Protein AF-A0A0V0ZIM4-F1 (afdb_monomer_lite)

Organism: NCBI:txid990121

Structure (mmCIF, N/CA/C/O backbone):
data_AF-A0A0V0ZIM4-F1
#
_entry.id   AF-A0A0V0ZIM4-F1
#
loop_
_atom_site.group_PDB
_atom_site.id
_atom_site.type_symbol
_atom_site.label_atom_id
_atom_site.label_alt_id
_atom_site.label_comp_id
_atom_site.label_asym_id
_atom_site.label_entity_id
_atom_site.label_seq_id
_atom_site.pdbx_PDB_ins_code
_atom_site.Cartn_x
_atom_site.Cartn_y
_atom_site.Cartn_z
_atom_site.occupancy
_atom_site.B_iso_or_equiv
_atom_site.auth_seq_id
_atom_site.auth_comp_id
_atom_site.auth_asym_id
_atom_site.auth_atom_id
_atom_site.pdbx_PDB_model_num
ATOM 1 N N . LEU A 1 1 ? 36.396 16.624 -25.104 1.00 53.62 1 LEU A N 1
ATOM 2 C CA . LEU A 1 1 ? 35.887 16.463 -26.484 1.00 53.62 1 LEU A CA 1
ATOM 3 C C . LEU A 1 1 ? 36.007 14.992 -26.863 1.00 53.62 1 LEU A C 1
ATOM 5 O O . LEU A 1 1 ? 37.085 14.551 -27.232 1.00 53.62 1 LEU A O 1
ATOM 9 N N . ILE A 1 2 ? 34.947 14.203 -26.664 1.00 55.75 2 ILE A N 1
ATOM 10 C CA . ILE A 1 2 ? 34.906 12.826 -27.182 1.00 55.75 2 ILE A CA 1
ATOM 11 C C . ILE A 1 2 ? 34.941 12.972 -28.709 1.00 55.75 2 ILE A C 1
ATOM 13 O O . ILE A 1 2 ? 34.102 13.712 -29.228 1.00 55.75 2 ILE A O 1
ATOM 17 N N . PRO A 1 3 ? 35.914 12.375 -29.423 1.00 76.19 3 PRO A N 1
ATOM 18 C CA . PRO A 1 3 ? 36.049 12.604 -30.855 1.00 76.19 3 PRO A CA 1
ATOM 19 C C . PRO A 1 3 ? 34.733 12.217 -31.525 1.00 76.19 3 PRO A C 1
ATOM 21 O O . PRO A 1 3 ? 34.173 11.166 -31.213 1.00 76.19 3 PRO A O 1
ATOM 24 N N . PHE A 1 4 ? 34.227 13.073 -32.415 1.00 70.62 4 PHE A N 1
ATOM 25 C CA . PHE A 1 4 ? 32.947 12.896 -33.114 1.00 70.62 4 PHE A CA 1
ATOM 26 C C . PHE A 1 4 ? 32.772 11.479 -33.696 1.00 70.62 4 PHE A C 1
ATOM 28 O O . PHE A 1 4 ? 31.667 10.942 -33.695 1.00 70.62 4 PHE A O 1
ATOM 35 N N . ALA A 1 5 ? 33.874 10.826 -34.079 1.00 69.00 5 ALA A N 1
ATOM 36 C CA . ALA A 1 5 ? 33.915 9.435 -34.522 1.00 69.00 5 ALA A CA 1
ATOM 37 C C . ALA A 1 5 ? 33.389 8.418 -33.484 1.00 69.00 5 ALA A C 1
ATOM 39 O O . ALA A 1 5 ? 32.724 7.453 -33.847 1.00 69.00 5 ALA A O 1
ATOM 40 N N . CYS A 1 6 ? 33.631 8.631 -32.190 1.00 65.44 6 CYS A N 1
ATOM 41 C CA . CYS A 1 6 ? 33.205 7.721 -31.124 1.00 65.44 6 CYS A CA 1
ATOM 42 C C . CYS A 1 6 ? 31.697 7.851 -30.840 1.00 65.44 6 CYS A C 1
ATOM 44 O O . CYS A 1 6 ? 31.010 6.852 -30.636 1.00 65.44 6 CYS A O 1
ATOM 46 N N . LEU A 1 7 ? 31.152 9.071 -30.926 1.00 75.75 7 LEU A N 1
ATOM 47 C CA . LEU A 1 7 ? 29.704 9.306 -30.878 1.00 75.75 7 LEU A CA 1
ATOM 48 C C . LEU A 1 7 ? 29.000 8.708 -32.101 1.00 75.75 7 LEU A C 1
ATOM 50 O O . LEU A 1 7 ? 27.968 8.058 -31.942 1.00 75.75 7 LEU A O 1
ATOM 54 N N . LEU A 1 8 ? 29.586 8.851 -33.294 1.00 78.19 8 LEU A N 1
ATOM 55 C CA . LEU A 1 8 ? 29.065 8.257 -34.525 1.00 78.19 8 LEU A CA 1
ATOM 56 C C . LEU A 1 8 ? 29.055 6.721 -34.454 1.00 78.19 8 LEU A C 1
ATOM 58 O O . LEU A 1 8 ? 28.072 6.091 -34.834 1.00 78.19 8 LEU A O 1
ATOM 62 N N . PHE A 1 9 ? 30.110 6.113 -33.905 1.00 77.75 9 PHE A N 1
ATOM 63 C CA . PHE A 1 9 ? 30.216 4.662 -33.751 1.00 77.75 9 PHE A CA 1
ATOM 64 C C . PHE A 1 9 ? 29.217 4.106 -32.724 1.00 77.75 9 PHE A C 1
ATOM 66 O O . PHE A 1 9 ? 28.558 3.095 -32.971 1.00 77.75 9 PHE A O 1
ATOM 73 N N . ILE A 1 10 ? 29.034 4.792 -31.591 1.00 78.69 10 ILE A N 1
ATOM 74 C CA . ILE A 1 10 ? 28.024 4.419 -30.590 1.00 78.69 10 ILE A CA 1
ATOM 75 C C . ILE A 1 10 ? 26.610 4.574 -31.168 1.00 78.69 10 ILE A C 1
ATOM 77 O O . ILE A 1 10 ? 25.760 3.713 -30.926 1.00 78.69 10 ILE A O 1
ATOM 81 N N . LEU A 1 11 ? 26.360 5.623 -31.959 1.00 78.00 11 LEU A N 1
ATOM 82 C CA . LEU A 1 11 ? 25.095 5.826 -32.664 1.00 78.00 11 LEU A CA 1
ATOM 83 C C . LEU A 1 11 ? 24.839 4.696 -33.675 1.00 78.00 11 LEU A C 1
ATOM 85 O O . LEU A 1 11 ? 23.762 4.106 -33.659 1.00 78.00 11 LEU A O 1
ATOM 89 N N . LEU A 1 12 ? 25.843 4.316 -34.471 1.00 75.25 12 LEU A N 1
ATOM 90 C CA . LEU A 1 12 ? 25.784 3.192 -35.414 1.00 75.25 12 LEU A CA 1
ATOM 91 C C . LEU A 1 12 ? 25.491 1.857 -34.718 1.00 75.25 12 LEU A C 1
ATOM 93 O O . LEU A 1 12 ? 24.595 1.128 -35.141 1.00 75.25 12 LEU A O 1
ATOM 97 N N . LEU A 1 13 ? 26.153 1.556 -33.596 1.00 74.75 13 LEU A N 1
ATOM 98 C CA . LEU A 1 13 ? 25.874 0.346 -32.812 1.00 74.75 13 LEU A CA 1
ATOM 99 C C . LEU A 1 13 ? 24.471 0.358 -32.185 1.00 74.75 13 LEU A C 1
ATOM 101 O O . LEU A 1 13 ? 23.833 -0.693 -32.063 1.00 74.75 13 LEU A O 1
ATOM 105 N N . LYS A 1 14 ? 23.970 1.536 -31.788 1.00 70.75 14 LYS A N 1
ATOM 106 C CA . LYS A 1 14 ? 22.601 1.710 -31.280 1.00 70.75 14 LYS A CA 1
ATOM 107 C C . LYS A 1 14 ? 21.579 1.460 -32.394 1.00 70.75 14 LYS A C 1
ATOM 109 O O . LYS A 1 14 ? 20.628 0.721 -32.152 1.00 70.75 14 LYS A O 1
ATOM 114 N N . ILE A 1 15 ? 21.820 1.994 -33.595 1.00 69.88 15 ILE A N 1
ATOM 115 C CA . ILE A 1 15 ? 20.986 1.818 -34.796 1.00 69.88 15 ILE A CA 1
ATOM 116 C C . ILE A 1 15 ? 20.986 0.350 -35.257 1.00 69.88 15 ILE A C 1
ATOM 118 O O . ILE A 1 15 ? 19.935 -0.214 -35.549 1.00 69.88 15 ILE A O 1
ATOM 122 N N . MET A 1 16 ? 22.134 -0.331 -35.241 1.00 65.38 16 MET A N 1
ATOM 123 C CA . MET A 1 16 ? 22.198 -1.757 -35.582 1.00 65.38 16 MET A CA 1
ATOM 124 C C . MET A 1 16 ? 21.459 -2.646 -34.566 1.00 65.38 16 MET A C 1
ATOM 126 O O . MET A 1 16 ? 20.771 -3.596 -34.949 1.00 65.38 16 MET A O 1
ATOM 130 N N . LYS A 1 17 ? 21.524 -2.323 -33.265 1.00 56.59 17 LYS A N 1
ATOM 131 C CA . LYS A 1 17 ? 20.766 -3.039 -32.219 1.00 56.59 17 LYS A CA 1
ATOM 132 C C . LYS A 1 17 ? 19.258 -2.780 -32.282 1.00 56.59 17 LYS A C 1
ATOM 134 O O . LYS A 1 17 ? 18.488 -3.673 -31.921 1.00 56.59 17 LYS A O 1
ATOM 139 N N . THR A 1 18 ? 18.816 -1.599 -32.717 1.00 52.62 18 THR A N 1
ATOM 140 C CA . THR A 1 18 ? 17.387 -1.323 -32.935 1.00 52.62 18 THR A CA 1
ATOM 141 C C . THR A 1 18 ? 16.865 -2.009 -34.198 1.00 52.62 18 THR A C 1
ATOM 143 O O . THR A 1 18 ? 15.755 -2.536 -34.161 1.00 52.62 18 THR A O 1
ATOM 146 N N . LEU A 1 19 ? 17.676 -2.115 -35.258 1.00 53.91 19 LEU A N 1
ATOM 147 C CA . LEU A 1 19 ? 17.335 -2.854 -36.482 1.00 53.91 19 LEU A CA 1
ATOM 148 C C . LEU A 1 19 ? 17.193 -4.366 -36.238 1.00 53.91 19 LEU A C 1
ATOM 150 O O . LEU A 1 19 ? 16.217 -4.965 -36.681 1.00 53.91 19 LEU A O 1
ATOM 154 N N . SER A 1 20 ? 18.069 -4.980 -35.436 1.00 52.25 20 SER A N 1
ATOM 155 C CA . SER A 1 20 ? 17.941 -6.404 -35.067 1.00 52.25 20 SER A CA 1
ATOM 156 C C . SER A 1 20 ? 16.686 -6.703 -34.218 1.00 52.25 20 SER A C 1
ATOM 158 O O . SER A 1 20 ? 16.129 -7.800 -34.265 1.00 52.25 20 SER A O 1
ATOM 160 N N . LYS A 1 21 ? 16.161 -5.707 -33.488 1.00 48.97 21 LYS A N 1
ATOM 161 C CA . LYS A 1 21 ? 14.924 -5.821 -32.689 1.00 48.97 21 LYS A CA 1
ATOM 162 C C . LYS A 1 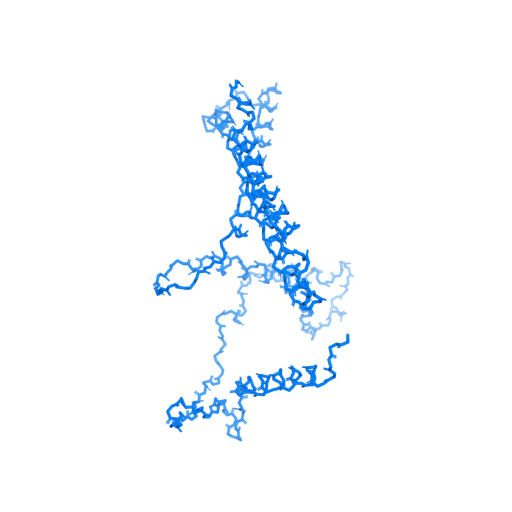21 ? 13.626 -5.570 -33.471 1.00 48.97 21 LYS A C 1
ATOM 164 O O . LYS A 1 21 ? 12.554 -5.680 -32.877 1.00 48.97 21 LYS A O 1
ATOM 169 N N . MET A 1 22 ? 13.685 -5.279 -34.773 1.00 48.25 22 MET A N 1
ATOM 170 C CA . MET A 1 22 ? 12.499 -4.956 -35.583 1.00 48.25 22 MET A CA 1
ATOM 171 C C . MET A 1 22 ? 11.718 -6.173 -36.119 1.00 48.25 22 MET A C 1
ATOM 173 O O . MET A 1 22 ? 10.601 -5.991 -36.594 1.00 48.25 22 MET A O 1
ATOM 177 N N . SER A 1 23 ? 12.216 -7.408 -35.983 1.00 54.34 23 SER A N 1
ATOM 178 C CA . SER A 1 23 ? 11.587 -8.608 -36.584 1.00 54.34 23 SER A CA 1
ATOM 179 C C . SER A 1 23 ? 10.595 -9.359 -35.672 1.00 54.34 23 SER A C 1
ATOM 181 O O . SER A 1 23 ? 10.475 -10.579 -35.701 1.00 54.34 23 SER A O 1
ATOM 183 N N . ARG A 1 24 ? 9.873 -8.645 -34.801 1.00 53.28 24 ARG A N 1
ATOM 184 C CA . ARG A 1 24 ? 8.804 -9.233 -33.961 1.00 53.28 24 ARG A CA 1
ATOM 185 C C . ARG A 1 24 ? 7.464 -8.525 -34.129 1.00 53.28 24 ARG A C 1
ATOM 187 O O . ARG A 1 24 ? 6.698 -8.404 -33.178 1.00 53.28 24 ARG A O 1
ATOM 194 N N . ARG A 1 25 ? 7.168 -8.017 -35.324 1.00 60.75 25 ARG A N 1
ATOM 195 C CA . ARG A 1 25 ? 5.818 -7.532 -35.640 1.00 60.75 25 ARG A CA 1
ATOM 196 C C . ARG A 1 25 ? 5.050 -8.649 -36.336 1.00 60.75 25 ARG A C 1
ATOM 198 O O . ARG A 1 25 ? 5.577 -9.276 -37.249 1.00 60.75 25 ARG A O 1
ATOM 205 N N . ARG A 1 26 ? 3.828 -8.916 -35.866 1.00 68.31 26 ARG A N 1
ATOM 206 C CA . ARG A 1 26 ? 2.890 -9.802 -36.564 1.00 68.31 26 ARG A CA 1
ATOM 207 C C . ARG A 1 26 ? 2.497 -9.134 -37.877 1.00 68.31 26 ARG A C 1
ATOM 209 O O . ARG A 1 26 ? 2.193 -7.943 -37.873 1.00 68.31 26 ARG A O 1
ATOM 216 N N . VAL A 1 27 ? 2.521 -9.895 -38.961 1.00 72.88 27 VAL A N 1
ATOM 217 C CA . VAL A 1 27 ? 2.127 -9.430 -40.294 1.00 72.88 27 VAL A CA 1
ATOM 218 C C . VAL A 1 27 ? 0.776 -10.060 -40.622 1.00 72.88 27 VAL A C 1
ATOM 220 O O . VAL A 1 27 ? 0.554 -11.239 -40.334 1.00 72.88 27 VAL A O 1
ATOM 223 N N . VAL A 1 28 ? -0.142 -9.260 -41.162 1.00 76.69 28 VAL A N 1
ATOM 224 C CA . VAL A 1 28 ? -1.425 -9.741 -41.687 1.00 76.69 28 VAL A CA 1
ATOM 225 C C . VAL A 1 28 ? -1.184 -10.109 -43.147 1.00 76.69 28 VAL A C 1
ATOM 227 O O . VAL A 1 28 ? -0.747 -9.258 -43.917 1.00 76.69 28 VAL A O 1
ATOM 230 N N . ALA A 1 29 ? -1.382 -11.379 -43.501 1.00 77.56 29 ALA A N 1
ATOM 231 C CA . ALA A 1 29 ? -1.305 -11.818 -44.895 1.00 77.56 29 ALA A CA 1
ATOM 232 C C . ALA A 1 29 ? -2.574 -11.410 -45.662 1.00 77.56 29 ALA A C 1
ATOM 234 O O . ALA A 1 29 ? -3.583 -11.064 -45.045 1.00 77.56 29 ALA A O 1
ATOM 235 N N . GLU A 1 30 ? -2.546 -11.509 -46.993 1.00 78.69 30 GLU A N 1
ATOM 236 C CA . GLU A 1 30 ? -3.710 -11.243 -47.858 1.00 78.69 30 GLU A CA 1
ATOM 237 C C . GLU A 1 30 ? -4.931 -12.102 -47.478 1.00 78.69 30 GLU A C 1
ATOM 239 O O . GLU A 1 30 ? -6.065 -11.640 -47.543 1.00 78.69 30 GLU A O 1
ATOM 244 N N . ASP A 1 31 ? -4.692 -13.297 -46.928 1.00 75.19 31 ASP A N 1
ATOM 245 C CA . ASP A 1 31 ? -5.715 -14.217 -46.413 1.00 75.19 31 ASP A CA 1
ATOM 246 C C . ASP A 1 31 ? -6.382 -13.766 -45.092 1.00 75.19 31 ASP A C 1
ATOM 248 O O . ASP A 1 31 ? -7.138 -14.526 -44.481 1.00 75.19 31 ASP A O 1
ATOM 252 N N . GLY A 1 32 ? -6.043 -12.582 -44.565 1.00 73.56 32 GLY A N 1
ATOM 253 C CA . GLY A 1 32 ? -6.582 -12.030 -43.312 1.00 73.56 32 GLY A CA 1
ATOM 254 C C . GLY A 1 32 ? -6.123 -12.749 -42.033 1.00 73.56 32 GLY A C 1
ATOM 255 O O . GLY A 1 32 ? -6.536 -12.399 -40.923 1.00 73.56 32 GLY A O 1
ATOM 256 N N . LYS A 1 33 ? -5.255 -13.757 -42.158 1.00 79.12 33 LYS A N 1
ATOM 257 C CA . LYS A 1 33 ? -4.681 -14.520 -41.040 1.00 79.12 33 LYS A CA 1
ATOM 258 C C . LYS A 1 33 ? -3.409 -13.839 -40.524 1.00 79.12 33 LYS A C 1
ATOM 260 O O . LYS A 1 33 ? -2.664 -13.206 -41.273 1.00 79.12 33 LYS A O 1
ATOM 265 N N . TRP A 1 34 ? -3.165 -13.967 -39.221 1.00 81.38 34 TRP A N 1
ATOM 266 C CA . TRP A 1 34 ? -2.019 -13.353 -38.546 1.00 81.38 34 TRP A CA 1
ATOM 267 C C . TRP A 1 34 ? -0.835 -14.322 -38.537 1.00 81.38 34 TRP A C 1
ATOM 269 O O . TRP A 1 34 ? -0.967 -15.443 -38.046 1.00 81.38 34 TRP A O 1
ATOM 279 N N . TYR A 1 35 ? 0.330 -13.883 -39.018 1.00 85.12 35 TYR A N 1
ATOM 280 C CA . TYR A 1 35 ? 1.539 -14.712 -39.077 1.00 85.12 35 TYR A CA 1
ATOM 281 C C . TYR A 1 35 ? 2.716 -14.076 -38.335 1.00 85.12 35 TYR A C 1
ATOM 283 O O . TYR A 1 35 ? 2.894 -12.853 -38.314 1.00 85.12 35 TYR A O 1
ATOM 291 N N . ILE A 1 36 ? 3.541 -14.933 -37.732 1.00 82.12 36 ILE A N 1
ATOM 292 C CA . ILE A 1 36 ? 4.891 -14.590 -37.278 1.00 82.12 36 ILE A CA 1
ATOM 293 C C . ILE A 1 36 ? 5.850 -14.914 -38.434 1.00 82.12 36 ILE A C 1
ATOM 295 O O . ILE A 1 36 ? 5.828 -16.055 -38.909 1.00 82.12 36 ILE A O 1
ATOM 299 N N . PRO A 1 37 ? 6.674 -13.954 -38.899 1.00 84.81 37 PRO A N 1
ATOM 300 C CA . PRO A 1 37 ? 7.592 -14.190 -40.010 1.00 84.81 37 PRO A CA 1
ATOM 301 C C . PRO A 1 37 ? 8.654 -15.249 -39.657 1.00 84.81 37 PRO A C 1
ATOM 303 O O . PRO A 1 37 ? 8.966 -15.432 -38.474 1.00 84.81 37 PRO A O 1
ATOM 306 N N . PRO A 1 38 ? 9.221 -15.948 -40.659 1.00 87.94 38 PRO A N 1
ATOM 307 C CA . PRO A 1 38 ? 10.258 -16.950 -40.430 1.00 87.94 38 PRO A CA 1
ATOM 308 C C . PRO A 1 38 ? 11.487 -16.316 -39.765 1.00 87.94 38 PRO A C 1
ATOM 310 O O . PRO A 1 38 ? 11.870 -15.188 -40.081 1.00 87.94 38 PRO A O 1
ATOM 313 N N . SER A 1 39 ? 12.113 -17.039 -38.836 1.00 88.19 39 SER A N 1
ATOM 314 C CA . SER A 1 39 ? 13.298 -16.569 -38.109 1.00 88.19 39 SER A CA 1
ATOM 315 C C . SER A 1 39 ? 14.502 -17.464 -38.368 1.00 88.19 39 SER A C 1
ATOM 317 O O . SER A 1 39 ? 14.379 -18.683 -38.478 1.00 88.19 39 SER A O 1
ATOM 319 N N . GLN A 1 40 ? 15.684 -16.866 -38.475 1.00 92.62 40 GLN A N 1
ATOM 320 C CA . GLN A 1 40 ? 16.921 -17.614 -38.667 1.00 92.62 40 GLN A CA 1
ATOM 321 C C . GLN A 1 40 ? 17.452 -18.104 -37.312 1.00 92.62 40 GLN A C 1
ATOM 323 O O . GLN A 1 40 ? 17.505 -17.341 -36.344 1.00 92.62 40 GLN A O 1
ATOM 328 N N . ARG A 1 41 ? 17.828 -19.384 -37.225 1.00 89.31 41 ARG A N 1
ATOM 329 C CA . ARG A 1 41 ? 18.567 -19.933 -36.079 1.00 89.31 41 ARG A CA 1
ATOM 330 C C . ARG A 1 41 ? 20.032 -19.483 -36.133 1.00 89.31 41 ARG A C 1
ATOM 332 O O . ARG A 1 41 ? 20.528 -19.039 -37.164 1.00 89.31 41 ARG A O 1
ATOM 339 N N . SER A 1 42 ? 20.749 -19.653 -35.026 1.00 87.31 42 SER A N 1
ATOM 340 C CA . SER A 1 42 ? 22.193 -19.390 -34.955 1.00 87.31 42 SER A CA 1
ATOM 341 C C . SER A 1 42 ? 23.040 -20.317 -35.837 1.00 87.31 42 SER A C 1
ATOM 343 O O . SER A 1 42 ? 24.155 -19.954 -36.181 1.00 87.31 42 SER A O 1
ATOM 345 N N . ASP A 1 43 ? 22.517 -21.487 -36.215 1.00 88.00 43 ASP A N 1
ATOM 346 C CA . ASP A 1 43 ? 23.136 -22.441 -37.153 1.00 88.00 43 ASP A CA 1
ATOM 347 C C . ASP A 1 43 ? 22.888 -22.075 -38.637 1.00 88.00 43 ASP A C 1
ATOM 349 O O . ASP A 1 43 ? 23.313 -22.793 -39.536 1.00 88.00 43 ASP A O 1
ATOM 353 N N . GLY A 1 44 ? 22.183 -20.968 -38.909 1.00 88.31 44 GLY A N 1
ATOM 354 C CA . GLY A 1 44 ? 21.850 -20.501 -40.256 1.00 88.31 44 GLY A CA 1
ATOM 355 C C . GLY A 1 44 ? 20.607 -21.148 -40.871 1.00 88.31 44 GLY A C 1
ATOM 356 O O . GLY A 1 44 ? 20.106 -20.648 -41.880 1.00 88.31 44 GLY A O 1
ATOM 357 N N . THR A 1 45 ? 20.054 -22.197 -40.256 1.00 91.25 45 THR A N 1
ATOM 358 C CA . THR A 1 45 ? 18.819 -22.835 -40.721 1.00 91.25 45 THR A CA 1
ATOM 359 C C . THR A 1 45 ? 17.595 -21.989 -40.361 1.00 91.25 45 THR A C 1
ATOM 361 O O . THR A 1 45 ? 17.521 -21.357 -39.303 1.00 91.25 45 THR A O 1
ATOM 364 N N . TRP A 1 46 ? 16.583 -21.983 -41.224 1.00 88.44 46 TRP A N 1
ATOM 365 C CA . TRP A 1 46 ? 15.378 -21.176 -41.017 1.00 88.44 46 TRP A CA 1
ATOM 366 C C . TRP A 1 46 ? 14.312 -21.915 -40.197 1.00 88.44 46 TRP A C 1
ATOM 368 O O . TRP A 1 46 ? 14.145 -23.136 -40.286 1.00 88.44 46 TRP A O 1
ATOM 378 N N . ARG A 1 47 ? 13.582 -21.170 -39.365 1.00 86.50 47 ARG A N 1
ATOM 379 C CA . ARG A 1 47 ? 12.327 -21.584 -38.728 1.00 86.50 47 ARG A CA 1
ATOM 380 C C . ARG A 1 47 ? 11.176 -21.193 -39.665 1.00 86.50 47 ARG A C 1
ATOM 382 O O . ARG A 1 47 ? 11.156 -20.041 -40.102 1.00 86.50 47 ARG A O 1
ATOM 389 N N . PRO A 1 48 ? 10.231 -22.097 -39.974 1.00 89.56 48 PRO A N 1
ATOM 390 C CA . PRO A 1 48 ? 9.087 -21.762 -40.818 1.00 89.56 48 PRO A CA 1
ATOM 391 C C . PRO A 1 48 ? 8.179 -20.725 -40.141 1.00 89.56 48 PRO A C 1
ATOM 393 O O . PRO A 1 48 ? 8.175 -20.591 -38.915 1.00 89.56 48 PRO A O 1
ATOM 396 N N . ALA A 1 49 ? 7.403 -19.998 -40.946 1.00 88.38 49 ALA A N 1
ATOM 397 C CA . ALA A 1 49 ? 6.410 -19.052 -40.446 1.00 88.38 49 ALA A CA 1
ATOM 398 C C . ALA A 1 49 ? 5.311 -19.781 -39.657 1.00 88.38 49 ALA A C 1
ATOM 400 O O . ALA A 1 49 ? 4.862 -20.859 -40.049 1.00 88.38 49 ALA A O 1
ATOM 401 N N . VAL A 1 50 ? 4.856 -19.181 -38.556 1.00 85.62 50 VAL A N 1
ATOM 402 C CA . VAL A 1 50 ? 3.837 -19.775 -37.676 1.00 85.62 50 VAL A CA 1
ATOM 403 C C . VAL A 1 50 ? 2.554 -18.956 -37.754 1.00 85.62 50 VAL A C 1
ATOM 405 O O . VAL A 1 50 ? 2.587 -17.732 -37.598 1.00 85.62 50 VAL A O 1
ATOM 408 N N . GLN A 1 51 ? 1.424 -19.631 -37.984 1.00 82.56 51 GLN A N 1
ATOM 409 C CA . GLN A 1 51 ? 0.102 -18.998 -37.987 1.00 82.56 51 GLN A CA 1
ATOM 410 C C . GLN A 1 51 ? -0.385 -18.799 -36.550 1.00 82.56 51 GLN A C 1
ATOM 412 O O . GLN A 1 51 ? -0.260 -19.693 -35.713 1.00 82.56 51 GLN A O 1
ATOM 417 N N . VAL A 1 52 ? -0.978 -17.644 -36.266 1.00 79.00 52 VAL A N 1
ATOM 418 C CA . VAL A 1 52 ? -1.584 -17.327 -34.970 1.00 79.00 52 VAL A CA 1
ATOM 419 C C . VAL A 1 52 ? -3.099 -17.349 -35.132 1.00 79.00 52 VAL A C 1
ATOM 421 O O . VAL A 1 52 ? -3.634 -16.717 -36.043 1.00 79.00 52 VAL A O 1
ATOM 424 N N . LYS A 1 53 ? -3.803 -18.071 -34.251 1.00 78.88 53 LYS A N 1
ATOM 425 C CA . LYS A 1 53 ? -5.267 -18.169 -34.299 1.00 78.88 53 LYS A CA 1
ATOM 426 C C . LYS A 1 53 ? -5.890 -16.771 -34.130 1.00 78.88 53 LYS A C 1
ATOM 428 O O . LYS A 1 53 ? -5.633 -16.129 -33.109 1.00 78.88 53 LYS A O 1
ATOM 433 N N . PRO A 1 54 ? -6.693 -16.287 -35.092 1.00 67.44 54 PRO A N 1
ATOM 434 C CA . PRO A 1 54 ? -7.381 -15.012 -34.950 1.00 67.44 54 PRO A CA 1
ATOM 435 C C . PRO A 1 54 ? -8.582 -15.166 -34.002 1.00 67.44 54 PRO A C 1
ATOM 437 O O . PRO A 1 54 ? -9.318 -16.147 -34.088 1.00 67.44 54 PRO A O 1
ATOM 440 N N . GLY A 1 55 ? -8.785 -14.205 -33.096 1.00 69.31 55 GLY A N 1
ATOM 441 C CA . GLY A 1 55 ? -10.028 -14.090 -32.318 1.00 69.31 55 GLY A CA 1
ATOM 442 C C . GLY A 1 55 ? -10.093 -14.818 -30.970 1.00 69.31 55 GLY A C 1
ATOM 443 O O . GLY A 1 55 ? -11.193 -15.039 -30.471 1.00 69.31 55 GLY A O 1
ATOM 444 N N . TYR A 1 56 ? -8.966 -15.172 -30.340 1.00 67.94 56 TYR A N 1
ATOM 445 C CA . TYR A 1 56 ? -8.998 -15.477 -28.904 1.00 67.94 56 TYR A CA 1
ATOM 446 C C . TYR A 1 56 ? -9.169 -14.166 -28.137 1.00 67.94 56 TYR A C 1
ATOM 448 O O . TYR A 1 56 ? -8.238 -13.367 -28.090 1.00 67.94 56 TYR A O 1
ATOM 456 N N . ILE A 1 57 ? -10.361 -13.949 -27.586 1.00 61.12 57 ILE A N 1
ATOM 457 C CA . ILE A 1 57 ? -10.646 -12.888 -26.619 1.00 61.12 57 ILE A CA 1
ATOM 458 C C . ILE A 1 57 ? -10.283 -13.492 -25.260 1.00 61.12 57 ILE A C 1
ATOM 460 O O . ILE A 1 57 ? -10.988 -14.401 -24.808 1.00 61.12 57 ILE A O 1
ATOM 464 N N . PRO A 1 58 ? -9.159 -13.094 -24.636 1.00 80.50 58 PRO A N 1
ATOM 465 C CA . PRO A 1 58 ? -8.790 -13.597 -23.324 1.00 80.50 58 PRO A CA 1
ATOM 466 C C . PRO A 1 58 ? -9.935 -13.385 -22.339 1.00 80.50 58 PRO A C 1
ATOM 468 O O . PRO A 1 58 ? -10.692 -12.425 -22.456 1.00 80.50 58 PRO A O 1
ATOM 471 N N . SER A 1 59 ? -10.039 -14.237 -21.323 1.00 67.00 59 SER A N 1
ATOM 472 C CA . SER A 1 59 ? -11.061 -14.087 -20.279 1.00 67.00 59 SER A CA 1
ATOM 473 C C . SER A 1 59 ? -11.024 -12.713 -19.586 1.00 67.00 59 SER A C 1
ATOM 475 O O . SER A 1 59 ? -12.025 -12.299 -19.012 1.00 67.00 59 SER A O 1
ATOM 477 N N . GLU A 1 60 ? -9.900 -11.992 -19.677 1.00 66.12 60 GLU A N 1
ATOM 478 C CA . GLU A 1 60 ? -9.742 -10.600 -19.231 1.00 66.12 60 GLU A CA 1
ATOM 479 C C . GLU A 1 60 ? -10.559 -9.583 -20.056 1.00 66.12 60 GLU A C 1
ATOM 481 O O . GLU A 1 60 ? -10.929 -8.530 -19.540 1.00 66.12 60 GLU A O 1
ATOM 486 N N . GLU A 1 61 ? -10.868 -9.889 -21.318 1.00 70.62 61 GLU A N 1
ATOM 487 C CA . GLU A 1 61 ? -11.637 -9.039 -22.237 1.00 70.62 61 GLU A CA 1
ATOM 488 C C . GLU A 1 61 ? -13.142 -9.378 -22.255 1.00 70.62 61 GLU A C 1
ATOM 490 O O . GLU A 1 61 ? -13.940 -8.613 -22.804 1.00 70.62 61 GLU A O 1
ATOM 495 N N . LEU A 1 62 ? -13.567 -10.481 -21.617 1.00 80.25 62 LEU A N 1
ATOM 496 C CA . LEU A 1 62 ? -14.989 -10.745 -21.391 1.00 80.25 62 LEU A CA 1
ATOM 497 C C . LEU A 1 62 ? -15.545 -9.696 -20.414 1.00 80.25 62 LEU A C 1
ATOM 499 O O . LEU A 1 62 ? -14.988 -9.506 -19.328 1.00 80.25 62 LEU A O 1
ATOM 503 N N . PRO A 1 63 ? -16.651 -9.003 -20.749 1.00 73.56 63 PRO A N 1
ATOM 504 C CA . PRO A 1 63 ? -17.197 -7.976 -19.881 1.00 73.56 63 PRO A CA 1
ATOM 505 C C . PRO A 1 63 ? -17.574 -8.596 -18.538 1.00 73.56 63 PRO A C 1
ATOM 507 O O . PRO A 1 63 ? -18.462 -9.447 -18.450 1.00 73.56 63 PRO A O 1
ATOM 510 N N . LYS A 1 64 ? -16.890 -8.149 -17.480 1.00 81.19 64 LYS A N 1
ATOM 511 C CA . LYS A 1 64 ? -17.158 -8.587 -16.111 1.00 81.19 64 LYS A CA 1
ATOM 512 C C . LYS A 1 64 ? -18.642 -8.412 -15.820 1.00 81.19 64 LYS A C 1
ATOM 514 O O . LYS A 1 64 ? -19.171 -7.306 -15.937 1.00 81.19 64 LYS A O 1
ATOM 519 N N . TYR A 1 65 ? -19.312 -9.496 -15.439 1.00 83.38 65 TYR A N 1
ATOM 520 C CA . TYR A 1 65 ? -20.721 -9.424 -15.088 1.00 83.38 65 TYR A CA 1
ATOM 521 C C . TYR A 1 65 ? -20.919 -8.466 -13.906 1.00 83.38 65 TYR A C 1
ATOM 523 O O . TYR A 1 65 ? -20.252 -8.562 -12.876 1.00 83.38 65 TYR A O 1
ATOM 531 N N . VAL A 1 66 ? -21.849 -7.528 -14.071 1.00 84.25 66 VAL A N 1
ATOM 532 C CA . VAL A 1 66 ? -22.259 -6.562 -13.047 1.00 84.25 66 VAL A CA 1
ATOM 533 C C . VAL A 1 66 ? -23.759 -6.711 -12.813 1.00 84.25 66 VAL A C 1
ATOM 535 O O . VAL A 1 66 ? -24.514 -6.796 -13.786 1.00 84.25 66 VAL A O 1
ATOM 538 N N . CYS A 1 67 ? -24.189 -6.719 -11.547 1.00 86.19 67 CYS A N 1
ATOM 539 C CA . CYS A 1 67 ? -25.600 -6.776 -11.155 1.00 86.19 67 CYS A CA 1
ATOM 540 C C . CYS A 1 67 ? -26.394 -5.576 -11.701 1.00 86.19 67 CYS A C 1
ATOM 542 O O . CYS A 1 67 ? -25.863 -4.467 -11.782 1.00 86.19 67 CYS A O 1
ATOM 544 N N . LYS A 1 68 ? -27.680 -5.783 -12.016 1.00 83.88 68 LYS A N 1
ATOM 545 C CA . LYS A 1 68 ? -28.572 -4.784 -12.636 1.00 83.88 68 LYS A CA 1
ATOM 546 C C . LYS A 1 68 ? -28.550 -3.422 -11.923 1.00 83.88 68 LYS A C 1
ATOM 548 O O . LYS A 1 68 ? -28.198 -2.429 -12.549 1.00 83.88 68 LYS A O 1
ATOM 553 N N . GLY A 1 69 ? -28.756 -3.396 -10.604 1.00 89.38 69 GLY A N 1
ATOM 554 C CA . GLY A 1 69 ? -28.741 -2.146 -9.830 1.00 89.38 69 GLY A CA 1
ATOM 555 C C . GLY A 1 69 ? -27.397 -1.405 -9.849 1.00 89.38 69 GLY A C 1
ATOM 556 O O . GLY A 1 69 ? -27.357 -0.182 -9.772 1.00 89.38 69 GLY A O 1
ATOM 557 N N . ARG A 1 70 ? -26.272 -2.116 -10.020 1.00 84.06 70 ARG A N 1
ATOM 558 C CA . ARG A 1 70 ? -24.954 -1.476 -10.155 1.00 84.06 70 ARG A CA 1
ATOM 559 C C . ARG A 1 70 ? -24.753 -0.866 -11.547 1.00 84.06 70 ARG A C 1
ATOM 561 O O . ARG A 1 70 ? -24.059 0.140 -11.651 1.00 84.06 70 ARG A O 1
ATOM 568 N N . ARG A 1 71 ? -25.374 -1.431 -12.591 1.00 82.19 71 ARG A N 1
ATOM 569 C CA . ARG A 1 71 ? -25.411 -0.817 -13.932 1.00 82.19 71 ARG A CA 1
ATOM 570 C C . ARG A 1 71 ? -26.234 0.470 -13.910 1.00 82.19 71 ARG A C 1
ATOM 572 O O . ARG A 1 71 ? -25.747 1.493 -14.370 1.00 82.19 71 ARG A O 1
ATOM 579 N N . GLU A 1 72 ? -27.407 0.423 -13.286 1.00 83.19 72 GLU A N 1
ATOM 580 C CA . GLU A 1 72 ? -28.308 1.573 -13.133 1.00 83.19 72 GLU A CA 1
ATOM 581 C C . GLU A 1 72 ? -27.678 2.698 -12.297 1.00 83.19 72 GLU A C 1
ATOM 583 O O . GLU A 1 72 ? -27.811 3.869 -12.635 1.00 83.19 72 GLU A O 1
ATOM 588 N N . ALA A 1 73 ? -26.940 2.369 -11.230 1.00 82.38 73 ALA A N 1
ATOM 589 C CA . ALA A 1 73 ? -26.233 3.359 -10.417 1.00 82.38 73 ALA A CA 1
ATOM 590 C C . ALA A 1 73 ? -25.088 4.049 -11.178 1.00 82.38 73 ALA A C 1
ATOM 592 O O . ALA A 1 73 ? -24.960 5.272 -11.110 1.00 82.38 73 ALA A O 1
ATOM 593 N N . ASP A 1 74 ? -24.273 3.285 -11.916 1.00 80.94 74 ASP A N 1
ATOM 594 C CA . ASP A 1 74 ? -23.206 3.846 -12.754 1.00 80.94 74 ASP A CA 1
ATOM 595 C C . ASP A 1 74 ? -23.813 4.749 -13.857 1.00 80.94 74 ASP A C 1
ATOM 597 O O . ASP A 1 74 ? -23.309 5.845 -14.099 1.00 80.94 74 ASP A O 1
ATOM 601 N N . GLU A 1 75 ? -24.930 4.350 -14.474 1.00 77.62 75 GLU A N 1
ATOM 602 C CA . GLU A 1 75 ? -25.651 5.150 -15.475 1.00 77.62 75 GLU A CA 1
ATOM 603 C C . GLU A 1 75 ? -26.264 6.424 -14.881 1.00 77.62 75 GLU A C 1
ATOM 605 O O . GLU A 1 75 ? -26.112 7.511 -15.438 1.00 77.62 75 GLU A O 1
ATOM 610 N N . ARG A 1 76 ? -26.878 6.320 -13.699 1.00 74.75 76 ARG A N 1
ATOM 611 C CA . ARG A 1 76 ? -27.430 7.467 -12.975 1.00 74.75 76 ARG A CA 1
ATOM 612 C C . ARG A 1 76 ? -26.346 8.438 -12.512 1.00 74.75 76 ARG A C 1
ATOM 614 O O . ARG A 1 76 ? -26.608 9.629 -12.457 1.00 74.75 76 ARG A O 1
ATOM 621 N N . SER A 1 77 ? -25.139 7.952 -12.213 1.00 74.00 77 SER A N 1
ATOM 622 C CA . SER A 1 77 ? -23.982 8.797 -11.877 1.00 74.00 77 SER A CA 1
ATOM 623 C C . SER A 1 77 ? -23.380 9.522 -13.085 1.00 74.00 77 SER A C 1
ATOM 625 O O . SER A 1 77 ? -22.687 10.523 -12.920 1.00 74.00 77 SER A O 1
ATOM 627 N N . ARG A 1 78 ? -23.634 9.023 -14.303 1.00 77.88 78 ARG A N 1
ATOM 628 C CA . ARG A 1 78 ? -23.075 9.569 -15.546 1.00 77.88 78 ARG A CA 1
ATOM 629 C C . ARG A 1 78 ? -23.703 10.903 -15.938 1.00 77.88 78 ARG A C 1
ATOM 631 O O . ARG A 1 78 ? -23.068 11.688 -16.638 1.00 77.88 78 ARG A O 1
ATOM 638 N N . TYR A 1 79 ? -24.928 11.146 -15.487 1.00 80.75 79 TYR A N 1
ATOM 639 C CA . TYR A 1 79 ? -25.687 12.351 -15.779 1.00 80.75 79 TYR A CA 1
ATOM 640 C C . TYR A 1 79 ? -26.062 13.054 -14.472 1.00 80.75 79 TYR A C 1
ATOM 642 O O . TYR A 1 79 ? -26.367 12.385 -13.484 1.00 80.75 79 TYR A O 1
ATOM 650 N N . PRO A 1 80 ? -26.045 14.394 -14.434 1.00 78.88 80 PRO A N 1
ATOM 651 C CA . PRO A 1 80 ? -26.461 15.132 -13.252 1.00 78.88 80 PRO A CA 1
ATOM 652 C C . PRO A 1 80 ? -27.940 14.867 -12.945 1.00 78.88 80 PRO A C 1
ATOM 654 O O . PRO A 1 80 ? -28.755 14.609 -13.836 1.00 78.88 80 PRO A O 1
ATOM 657 N N . VAL A 1 81 ? -28.292 14.939 -11.662 1.00 75.94 81 VAL A N 1
ATOM 658 C CA . VAL A 1 81 ? -29.683 14.813 -11.223 1.00 75.94 81 VAL A CA 1
ATOM 659 C C . VAL A 1 81 ? -30.527 15.934 -11.848 1.00 75.94 81 VAL A C 1
ATOM 661 O O . VAL A 1 81 ? -30.127 17.094 -11.823 1.00 75.94 81 VAL A O 1
ATOM 664 N N . GLY A 1 82 ? -31.675 15.583 -12.435 1.00 78.50 82 GLY A N 1
ATOM 665 C CA . GLY A 1 82 ? -32.600 16.537 -13.065 1.00 78.50 82 GLY A CA 1
ATOM 666 C C . GLY A 1 82 ? -32.493 16.671 -14.589 1.00 78.50 82 GLY A C 1
ATOM 667 O O . GLY A 1 82 ? -33.305 17.380 -15.174 1.00 78.50 82 GLY A O 1
ATOM 668 N N . LEU A 1 83 ? -31.551 15.986 -15.253 1.00 81.75 83 LEU A N 1
ATOM 669 C CA . LEU A 1 83 ? -31.508 15.953 -16.719 1.00 81.75 83 LEU A CA 1
ATOM 670 C C . LEU A 1 83 ? -32.644 15.057 -17.269 1.00 81.75 83 LEU A C 1
ATOM 672 O O . LEU A 1 83 ? -32.672 13.872 -16.915 1.00 81.75 83 LEU A O 1
ATOM 676 N N . PRO A 1 84 ? -33.558 15.577 -18.116 1.00 76.06 84 PRO A N 1
ATOM 677 C CA . PRO A 1 84 ? -34.642 14.785 -18.694 1.00 76.06 84 PRO A CA 1
ATOM 678 C C . PRO A 1 84 ? -34.092 13.675 -19.600 1.00 76.06 84 PRO A C 1
ATOM 680 O O . PRO A 1 84 ? -33.077 13.854 -20.277 1.00 76.06 84 PRO A O 1
ATOM 683 N N . ASP A 1 85 ? -34.763 12.520 -19.606 1.00 74.56 85 ASP A N 1
ATOM 684 C CA . ASP A 1 85 ? -34.297 11.307 -20.296 1.00 74.56 85 ASP A CA 1
ATOM 685 C C . ASP A 1 85 ? -34.133 11.492 -21.812 1.00 74.56 85 ASP A C 1
ATOM 687 O O . ASP A 1 85 ? -33.266 10.866 -22.415 1.00 74.56 85 ASP A O 1
ATOM 691 N N . GLU A 1 86 ? -34.882 12.413 -22.416 1.00 74.62 86 GLU A N 1
ATOM 692 C CA . GLU A 1 86 ? -34.842 12.714 -23.853 1.00 74.62 86 GLU A CA 1
ATOM 693 C C . GLU A 1 86 ? -33.496 13.285 -24.326 1.00 74.62 86 GLU A C 1
ATOM 695 O O . GLU A 1 86 ? -33.112 13.110 -25.481 1.00 74.62 86 GLU A O 1
ATOM 700 N N . LEU A 1 87 ? -32.740 13.931 -23.430 1.00 69.06 87 LEU A N 1
ATOM 701 C CA . LEU A 1 87 ? -31.415 14.485 -23.736 1.00 69.06 87 LEU A CA 1
ATOM 702 C C . LEU A 1 87 ? -30.282 13.471 -23.505 1.00 69.06 87 LEU A C 1
ATOM 704 O O . LEU A 1 87 ? -29.117 13.751 -23.808 1.00 69.06 87 LEU A O 1
ATOM 708 N N . LYS A 1 88 ? -30.589 12.283 -22.966 1.00 70.88 88 LYS A N 1
ATOM 709 C CA . LYS A 1 88 ? -29.600 11.224 -22.751 1.00 70.88 88 LYS A CA 1
ATOM 710 C C . LYS A 1 88 ? -29.319 10.534 -24.085 1.00 70.88 88 LYS A C 1
ATOM 712 O O . LYS A 1 88 ? -30.126 9.772 -24.604 1.00 70.88 88 LYS A O 1
ATOM 717 N N . SER A 1 89 ? -28.146 10.798 -24.660 1.00 63.50 89 SER A N 1
ATOM 718 C CA . SER A 1 89 ? -27.735 10.156 -25.913 1.00 63.50 89 SER A CA 1
ATOM 719 C C . SER A 1 89 ? -27.595 8.635 -25.750 1.00 63.50 89 SER A C 1
ATOM 721 O O . SER A 1 89 ? -26.716 8.145 -25.038 1.00 63.50 89 SER A O 1
ATOM 723 N N . THR A 1 90 ? -28.415 7.875 -26.479 1.00 57.09 90 THR A N 1
ATOM 724 C CA . THR A 1 90 ? -28.427 6.398 -26.480 1.00 57.09 90 THR A CA 1
ATOM 725 C C . THR A 1 90 ? -27.175 5.767 -27.105 1.00 57.09 90 THR A C 1
ATOM 727 O O . THR A 1 90 ? -26.926 4.579 -26.926 1.00 57.09 90 THR A O 1
ATOM 730 N N . ASN A 1 91 ? -26.341 6.556 -27.795 1.00 53.84 91 ASN A N 1
ATOM 731 C CA . ASN A 1 91 ? -25.187 6.069 -28.562 1.00 53.84 91 ASN A CA 1
ATOM 732 C C . ASN A 1 91 ? -23.809 6.452 -27.995 1.00 53.84 91 ASN A C 1
ATOM 734 O O . ASN A 1 91 ? -22.783 6.161 -28.615 1.00 53.84 91 ASN A O 1
ATOM 738 N N . SER A 1 92 ? -23.725 7.061 -26.808 1.00 51.00 92 SER A N 1
ATOM 739 C CA . SER A 1 92 ? -22.423 7.410 -26.225 1.00 51.00 92 SER A CA 1
ATOM 740 C C . SER A 1 92 ? -21.779 6.213 -25.506 1.00 51.00 92 SER A C 1
ATOM 742 O O . SER A 1 92 ? -21.870 6.032 -24.283 1.00 51.00 92 SER A O 1
ATOM 744 N N . LYS A 1 93 ? -21.065 5.388 -26.288 1.00 52.66 93 LYS A N 1
ATOM 745 C CA . LYS A 1 93 ? -20.112 4.383 -25.781 1.00 52.66 93 LYS A CA 1
ATOM 746 C C . LYS A 1 93 ? -19.285 4.999 -24.637 1.00 52.66 93 LYS A C 1
ATOM 748 O O . LYS A 1 93 ? -18.825 6.134 -24.771 1.00 52.66 93 LYS A O 1
ATOM 753 N N . PRO A 1 94 ? -19.141 4.319 -23.487 1.00 45.97 94 PRO A N 1
ATOM 754 C CA . PRO A 1 94 ? -18.482 4.897 -22.326 1.00 45.97 94 PRO A CA 1
ATOM 755 C C . PRO A 1 94 ? -17.033 5.250 -22.649 1.00 45.97 94 PRO A C 1
ATOM 757 O O . PRO A 1 94 ? -16.219 4.374 -22.939 1.00 45.97 94 PRO A O 1
ATOM 760 N N . MET A 1 95 ? -16.716 6.545 -22.577 1.00 42.41 95 MET A N 1
ATOM 761 C CA . MET A 1 95 ? -15.346 7.040 -22.610 1.00 42.41 95 MET A CA 1
ATOM 762 C C . MET A 1 95 ? -14.657 6.568 -21.324 1.00 42.41 95 MET A C 1
ATOM 764 O O . MET A 1 95 ? -14.893 7.070 -20.225 1.00 42.41 95 MET A O 1
ATOM 768 N N . ASN A 1 96 ? -13.881 5.498 -21.459 1.00 55.25 96 ASN A N 1
ATOM 769 C CA . ASN A 1 96 ? -13.140 4.859 -20.383 1.00 55.25 96 ASN A CA 1
ATOM 770 C C . ASN A 1 96 ? -11.884 5.679 -20.046 1.00 55.25 96 ASN A C 1
ATOM 772 O O . ASN A 1 96 ? -10.794 5.321 -20.481 1.00 55.25 96 ASN A O 1
ATOM 776 N N . THR A 1 97 ? -12.030 6.756 -19.270 1.00 53.53 97 THR A N 1
ATOM 777 C CA . THR A 1 97 ? -10.872 7.566 -18.828 1.00 53.53 97 THR A CA 1
ATOM 778 C C . THR A 1 97 ? -10.618 7.491 -17.317 1.00 53.53 97 THR A C 1
ATOM 780 O O . THR A 1 97 ? -9.578 7.931 -16.846 1.00 53.53 97 THR A O 1
ATOM 783 N N . GLN A 1 98 ? -11.490 6.840 -16.536 1.00 50.03 98 GLN A N 1
ATOM 784 C CA . GLN A 1 98 ? -11.278 6.672 -15.084 1.00 50.03 98 GLN A CA 1
ATOM 785 C C . GLN A 1 98 ? -11.351 5.218 -14.593 1.00 50.03 98 GLN A C 1
ATOM 787 O O . GLN A 1 98 ? -10.916 4.917 -13.483 1.00 50.03 98 GLN A O 1
ATOM 792 N N . ARG A 1 99 ? -11.815 4.277 -15.431 1.00 50.78 99 ARG A N 1
ATOM 793 C CA . ARG A 1 99 ? -11.741 2.836 -15.133 1.00 50.78 99 ARG A CA 1
ATOM 794 C C . ARG A 1 99 ? -10.363 2.242 -15.447 1.00 50.78 99 ARG A C 1
ATOM 796 O O . ARG A 1 99 ? -10.023 1.231 -14.846 1.00 50.78 99 ARG A O 1
ATOM 803 N N . GLN A 1 100 ? -9.543 2.885 -16.284 1.00 54.66 100 GLN A N 1
ATOM 804 C CA . GLN A 1 100 ? -8.160 2.453 -16.544 1.00 54.66 100 GLN A CA 1
ATOM 805 C C . GLN A 1 100 ? -7.283 2.511 -15.283 1.00 54.66 100 GLN A C 1
ATOM 807 O O . GLN A 1 100 ? -6.507 1.593 -15.042 1.00 54.66 100 GLN A O 1
ATOM 812 N N . SER A 1 101 ? -7.454 3.516 -14.415 1.00 57.41 101 SER A N 1
ATOM 813 C CA . SER A 1 101 ? -6.659 3.624 -13.183 1.00 57.41 101 SER A CA 1
ATOM 814 C C . SER A 1 101 ? -7.032 2.553 -12.154 1.00 57.41 101 SER A C 1
ATOM 816 O O . SER A 1 101 ? -6.151 1.956 -11.545 1.00 57.41 101 SER A O 1
ATOM 818 N N . LEU A 1 102 ? -8.321 2.245 -11.997 1.00 57.19 102 LEU A N 1
ATOM 819 C CA . LEU A 1 102 ? -8.798 1.220 -11.064 1.00 57.19 102 LEU A CA 1
ATOM 820 C C . LEU A 1 102 ? -8.582 -0.206 -11.596 1.00 57.19 102 LEU A C 1
ATOM 822 O O . LEU A 1 102 ? -8.182 -1.071 -10.823 1.00 57.19 102 LEU A O 1
ATOM 826 N N . ALA A 1 103 ? -8.760 -0.448 -12.899 1.00 61.28 103 ALA A N 1
ATOM 827 C CA . ALA A 1 103 ? -8.451 -1.732 -13.530 1.00 61.28 103 ALA A CA 1
ATOM 828 C C . ALA A 1 103 ? -6.944 -2.033 -13.485 1.00 61.28 103 ALA A C 1
ATOM 830 O O . ALA A 1 103 ? -6.571 -3.124 -13.069 1.00 61.28 103 ALA A O 1
ATOM 831 N N . SER A 1 104 ? -6.072 -1.050 -13.751 1.00 59.47 104 SER A N 1
ATOM 832 C CA . SER A 1 104 ? -4.622 -1.214 -13.567 1.00 59.47 104 SER A CA 1
ATOM 833 C C . SER A 1 104 ? -4.207 -1.427 -12.105 1.00 59.47 104 SER A C 1
ATOM 835 O O . SER A 1 104 ? -3.168 -2.035 -11.853 1.00 59.47 104 SER A O 1
ATOM 837 N N . ILE A 1 105 ? -4.991 -0.957 -11.125 1.00 64.50 105 ILE A N 1
ATOM 838 C CA . ILE A 1 105 ? -4.758 -1.245 -9.698 1.00 64.50 105 ILE A CA 1
ATOM 839 C C . ILE A 1 105 ? -5.186 -2.681 -9.352 1.00 64.50 105 ILE A C 1
ATOM 841 O O . ILE A 1 105 ? -4.483 -3.357 -8.603 1.00 64.50 105 ILE A O 1
ATOM 845 N N . MET A 1 106 ? -6.297 -3.172 -9.909 1.00 62.12 106 MET A N 1
ATOM 846 C CA . MET A 1 106 ? -6.794 -4.540 -9.693 1.00 62.12 106 MET A CA 1
ATOM 847 C C . MET A 1 106 ? -5.907 -5.584 -10.388 1.00 62.12 106 MET A C 1
ATOM 849 O O . MET A 1 106 ? -5.527 -6.572 -9.764 1.00 62.12 106 MET A O 1
ATOM 853 N N . GLU A 1 107 ? -5.467 -5.305 -11.616 1.00 62.44 107 GLU A N 1
ATOM 854 C CA . GLU A 1 107 ? -4.531 -6.131 -12.388 1.00 62.44 107 GLU A CA 1
ATOM 855 C C . GLU A 1 107 ? -3.161 -6.243 -11.689 1.00 62.44 107 GLU A C 1
ATOM 857 O O . GLU A 1 107 ? -2.535 -7.303 -11.687 1.00 62.44 107 GLU A O 1
ATOM 862 N N . LYS A 1 108 ? -2.719 -5.183 -10.991 1.00 61.00 108 LYS A N 1
ATOM 863 C CA . LYS A 1 108 ? -1.519 -5.213 -10.132 1.00 61.00 108 LYS A CA 1
ATOM 864 C C . LYS A 1 108 ? -1.682 -6.076 -8.880 1.00 61.00 108 LYS A C 1
ATOM 866 O O . LYS A 1 108 ? -0.689 -6.601 -8.390 1.00 61.00 108 LYS A O 1
ATOM 871 N N . ILE A 1 109 ? -2.894 -6.215 -8.344 1.00 60.56 109 ILE A N 1
ATOM 872 C CA . ILE A 1 109 ? -3.165 -7.031 -7.148 1.00 60.56 109 ILE A CA 1
ATOM 873 C C . ILE A 1 109 ? -3.299 -8.515 -7.521 1.00 60.56 109 ILE A C 1
ATOM 875 O O . ILE A 1 109 ? -2.887 -9.377 -6.746 1.00 60.56 109 ILE A O 1
ATOM 879 N N . GLU A 1 110 ? -3.818 -8.818 -8.711 1.00 54.91 110 GLU A N 1
ATOM 880 C CA . GLU A 1 110 ? -3.999 -10.186 -9.211 1.00 54.91 110 GLU A CA 1
ATOM 881 C C . GLU A 1 110 ? -2.682 -10.783 -9.739 1.00 54.91 110 GLU A C 1
ATOM 883 O O . GLU A 1 110 ? -2.325 -11.906 -9.380 1.00 54.91 110 GLU A O 1
ATOM 888 N N . LYS A 1 111 ? -1.850 -9.976 -10.421 1.00 53.53 111 LYS A N 1
ATOM 889 C CA . LYS A 1 111 ? -0.464 -10.344 -10.783 1.00 53.53 111 LYS A CA 1
ATOM 890 C C . LYS A 1 111 ? 0.455 -10.556 -9.571 1.00 53.53 111 LYS A C 1
ATOM 892 O O . LYS A 1 111 ? 1.484 -11.209 -9.703 1.00 53.53 111 LYS A O 1
ATOM 897 N N . GLN A 1 112 ? 0.079 -10.075 -8.381 1.00 50.28 112 GLN A N 1
ATOM 898 C CA . GLN A 1 112 ? 0.803 -10.349 -7.131 1.00 50.28 112 GLN A CA 1
ATOM 899 C C . GLN A 1 112 ? 0.350 -11.619 -6.394 1.00 50.28 112 GLN A C 1
ATOM 901 O O . GLN A 1 112 ? 0.927 -11.941 -5.357 1.00 50.28 112 GLN A O 1
ATOM 906 N N . LYS A 1 113 ? -0.637 -12.368 -6.906 1.00 47.50 113 LYS A N 1
ATOM 907 C CA . LYS A 1 113 ? -1.114 -13.607 -6.266 1.00 47.50 113 LYS A CA 1
ATOM 908 C C . LYS A 1 113 ? -0.819 -14.904 -7.028 1.00 47.50 113 LYS A C 1
ATOM 910 O O . LYS A 1 113 ? -1.096 -15.958 -6.470 1.00 47.50 113 LYS A O 1
ATOM 915 N N . PHE A 1 114 ? -0.231 -14.868 -8.231 1.00 35.72 114 PHE A N 1
ATOM 916 C CA . PHE A 1 114 ? -0.024 -16.088 -9.037 1.00 35.72 114 PHE A CA 1
ATOM 917 C C . PHE A 1 114 ? 1.432 -16.564 -9.220 1.00 35.72 114 PHE A C 1
ATOM 919 O O . PHE A 1 114 ? 1.642 -17.647 -9.748 1.00 35.72 114 PHE A O 1
ATOM 926 N N . ASN A 1 115 ? 2.457 -15.869 -8.720 1.00 39.97 115 ASN A N 1
ATOM 927 C CA . ASN A 1 115 ? 3.823 -16.417 -8.755 1.00 39.97 115 ASN A CA 1
ATOM 928 C C . ASN A 1 115 ? 4.190 -17.114 -7.441 1.00 39.97 115 ASN A C 1
ATOM 930 O O . ASN A 1 115 ? 4.938 -16.613 -6.607 1.00 39.97 115 ASN A O 1
ATOM 934 N N . SER A 1 116 ? 3.643 -18.313 -7.271 1.00 46.25 116 SER A N 1
ATOM 935 C CA . SER A 1 116 ? 4.230 -19.379 -6.459 1.00 46.25 116 SER A CA 1
ATOM 936 C C . SER A 1 116 ? 4.135 -20.655 -7.290 1.00 46.25 116 SER A C 1
ATOM 938 O O . SER A 1 116 ? 3.114 -21.331 -7.297 1.00 46.25 116 SER A O 1
ATOM 940 N N . GLY A 1 117 ? 5.186 -20.914 -8.069 1.00 33.09 117 GLY A N 1
ATOM 941 C CA . GLY A 1 117 ? 5.278 -22.024 -9.013 1.00 33.09 117 GLY A CA 1
ATOM 942 C C . GLY A 1 117 ? 6.685 -22.097 -9.602 1.00 33.09 117 GLY A C 1
ATOM 943 O O . GLY A 1 117 ? 7.017 -21.370 -10.528 1.00 33.09 117 GLY A O 1
ATOM 944 N N . VAL A 1 118 ? 7.514 -22.923 -8.975 1.00 44.03 118 VAL A N 1
ATOM 945 C CA . VAL A 1 118 ? 8.941 -23.197 -9.211 1.00 44.03 118 VAL A CA 1
ATOM 946 C C . VAL A 1 118 ? 9.254 -23.652 -10.649 1.00 44.03 118 VAL A C 1
ATOM 948 O O . VAL A 1 118 ? 8.618 -24.578 -11.140 1.00 44.03 118 VAL A O 1
ATOM 951 N N . SER A 1 119 ? 10.288 -23.083 -11.288 1.00 42.00 119 SER A N 1
ATOM 952 C CA . SER A 1 119 ? 11.453 -23.821 -11.834 1.00 42.00 119 SER A CA 1
ATOM 953 C C . SER A 1 119 ? 12.446 -22.913 -12.589 1.00 42.00 119 SER A C 1
ATOM 955 O O . SER A 1 119 ? 12.058 -22.029 -13.343 1.00 42.00 119 SER A O 1
ATOM 957 N N . GLU A 1 120 ? 13.731 -23.223 -12.376 1.00 33.19 120 GLU A N 1
ATOM 958 C CA . GLU A 1 120 ? 14.940 -22.857 -13.139 1.00 33.19 120 GLU A CA 1
ATOM 959 C C . GLU A 1 120 ? 15.839 -21.689 -12.649 1.00 33.19 120 GLU A C 1
ATOM 961 O O . GLU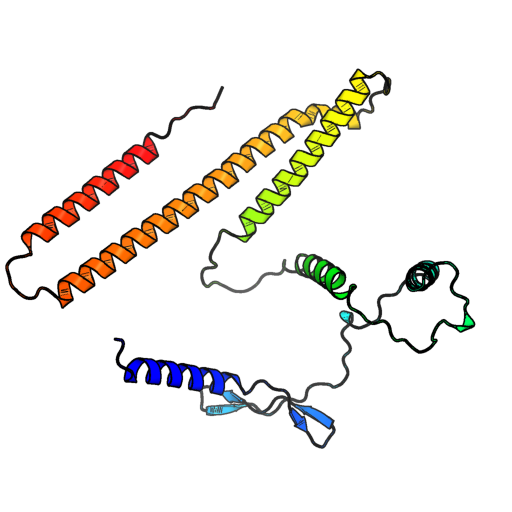 A 1 120 ? 15.405 -20.665 -12.131 1.00 33.19 120 GLU A O 1
ATOM 966 N N . MET A 1 121 ? 17.146 -21.962 -12.731 1.00 37.41 121 MET A N 1
ATOM 967 C CA . MET A 1 121 ? 18.299 -21.500 -11.932 1.00 37.41 121 MET A CA 1
ATOM 968 C C . MET A 1 121 ? 18.988 -20.209 -12.469 1.00 37.41 121 MET A C 1
ATOM 970 O O . MET A 1 121 ? 18.600 -19.712 -13.523 1.00 37.41 121 MET A O 1
ATOM 974 N N . PRO A 1 122 ? 19.978 -19.596 -11.767 1.00 45.56 122 PRO A N 1
ATOM 975 C CA . PRO A 1 122 ? 19.940 -18.166 -11.457 1.00 45.56 122 PRO A CA 1
ATOM 976 C C . PRO A 1 122 ? 21.052 -17.310 -12.097 1.00 45.56 122 PRO A C 1
ATOM 978 O O . PRO A 1 122 ? 22.224 -17.680 -12.130 1.00 45.56 122 PRO A O 1
ATOM 981 N N . LEU A 1 123 ? 20.690 -16.077 -12.466 1.00 38.59 123 LEU A N 1
ATOM 982 C CA . LEU A 1 123 ? 21.596 -14.923 -12.543 1.00 38.59 123 LEU A CA 1
ATOM 983 C C . LEU A 1 123 ? 21.185 -13.930 -11.443 1.00 38.59 123 LEU A C 1
ATOM 985 O O . LEU A 1 123 ? 19.987 -13.772 -11.202 1.00 38.59 123 LEU A O 1
ATOM 989 N N . PRO A 1 124 ? 22.143 -13.303 -10.735 1.00 40.88 124 PRO A N 1
ATOM 990 C CA . PRO A 1 124 ? 21.920 -12.738 -9.408 1.00 40.88 124 PRO A CA 1
ATOM 991 C C . PRO A 1 124 ? 20.906 -11.584 -9.461 1.00 40.88 124 PRO A C 1
ATOM 993 O O . PRO A 1 124 ? 21.198 -10.551 -10.071 1.00 40.88 124 PRO A O 1
ATOM 996 N N . PRO A 1 125 ? 19.724 -11.715 -8.830 1.00 46.00 125 PRO A N 1
ATOM 997 C CA . PRO A 1 125 ? 18.793 -10.607 -8.717 1.00 46.00 125 PRO A CA 1
ATOM 998 C C . PRO A 1 125 ? 19.351 -9.609 -7.706 1.00 46.00 125 PRO A C 1
ATOM 1000 O O . PRO A 1 125 ? 19.738 -9.990 -6.603 1.00 46.00 125 PRO A O 1
ATOM 1003 N N . SER A 1 126 ? 19.389 -8.327 -8.072 1.00 49.53 126 SER A N 1
ATOM 1004 C CA . SER A 1 126 ? 19.662 -7.233 -7.141 1.00 49.53 126 SER A CA 1
ATOM 1005 C C . SER A 1 126 ? 18.626 -7.272 -6.006 1.00 49.53 126 SER A C 1
ATOM 1007 O O . SER A 1 126 ? 17.463 -6.933 -6.244 1.00 49.53 126 SER A O 1
ATOM 1009 N N . PRO A 1 127 ? 19.003 -7.677 -4.785 1.00 46.69 127 PRO A N 1
ATOM 1010 C CA . PRO A 1 127 ? 18.079 -7.774 -3.668 1.00 46.69 127 PRO A CA 1
ATOM 1011 C C . PRO A 1 127 ? 18.028 -6.404 -2.988 1.00 46.69 127 PRO A C 1
ATOM 1013 O O . PRO A 1 127 ? 19.091 -5.796 -2.852 1.00 46.69 127 PRO A O 1
ATOM 1016 N N . LYS A 1 128 ? 16.842 -5.911 -2.588 1.00 56.53 128 LYS A N 1
ATOM 1017 C CA . LYS A 1 128 ? 16.590 -4.967 -1.457 1.00 56.53 128 LYS A CA 1
ATOM 1018 C C . LYS A 1 128 ? 15.374 -4.039 -1.644 1.00 56.53 128 LYS A C 1
ATOM 1020 O O . LYS A 1 128 ? 14.911 -3.492 -0.647 1.00 56.53 128 LYS A O 1
ATOM 1025 N N . THR A 1 129 ? 14.864 -3.796 -2.855 1.00 57.09 129 THR A N 1
ATOM 1026 C CA . THR A 1 129 ? 13.790 -2.792 -3.057 1.00 57.09 129 THR A CA 1
ATOM 1027 C C . THR A 1 129 ? 12.390 -3.312 -2.729 1.00 57.09 129 THR A C 1
ATOM 1029 O O . THR A 1 129 ? 11.632 -2.605 -2.070 1.00 57.09 129 THR A O 1
ATOM 1032 N N . GLU A 1 130 ? 12.055 -4.550 -3.098 1.00 61.66 130 GLU A N 1
ATOM 1033 C CA . GLU A 1 130 ? 10.726 -5.131 -2.826 1.00 61.66 130 GLU A CA 1
ATOM 1034 C C . GLU A 1 130 ? 10.482 -5.376 -1.324 1.00 61.66 130 GLU A C 1
ATOM 1036 O O . GLU A 1 130 ? 9.374 -5.173 -0.815 1.00 61.66 130 GLU A O 1
ATOM 1041 N N . ASP A 1 131 ? 11.540 -5.700 -0.580 1.00 77.81 131 ASP A N 1
ATOM 1042 C CA . ASP A 1 131 ? 11.467 -5.959 0.860 1.00 77.81 131 ASP A CA 1
ATOM 1043 C C . ASP A 1 131 ? 11.177 -4.691 1.677 1.00 77.81 131 ASP A C 1
ATOM 1045 O O . ASP A 1 131 ? 10.430 -4.732 2.660 1.00 77.81 131 ASP A O 1
ATOM 1049 N N . LEU A 1 132 ? 11.714 -3.537 1.263 1.00 83.31 132 LEU A N 1
ATOM 1050 C CA . LEU A 1 132 ? 11.508 -2.266 1.963 1.00 83.31 132 LEU A CA 1
ATOM 1051 C C . LEU A 1 132 ? 10.055 -1.797 1.902 1.00 83.31 132 LEU A C 1
ATOM 1053 O O . LEU A 1 132 ? 9.507 -1.334 2.907 1.00 83.31 132 LEU A O 1
ATOM 1057 N N . ASP A 1 133 ? 9.408 -1.929 0.749 1.00 84.12 133 ASP A N 1
ATOM 1058 C CA . ASP A 1 133 ? 8.015 -1.515 0.590 1.00 84.12 133 ASP A CA 1
ATOM 1059 C C . ASP A 1 133 ? 7.056 -2.464 1.319 1.00 84.12 133 ASP A C 1
ATOM 1061 O O . ASP A 1 133 ? 6.081 -2.016 1.939 1.00 84.12 133 ASP A O 1
ATOM 1065 N N . ALA A 1 134 ? 7.374 -3.762 1.356 1.00 89.19 134 ALA A N 1
ATOM 1066 C CA . ALA A 1 134 ? 6.662 -4.732 2.179 1.00 89.19 134 ALA A CA 1
ATOM 1067 C C . ALA A 1 134 ? 6.781 -4.408 3.682 1.00 89.19 134 ALA A C 1
ATOM 1069 O O . ALA A 1 134 ? 5.770 -4.401 4.393 1.00 89.19 134 ALA A O 1
ATOM 1070 N N . MET A 1 135 ? 7.982 -4.071 4.167 1.00 88.31 135 MET A N 1
ATOM 1071 C CA . MET A 1 135 ? 8.217 -3.654 5.557 1.00 88.31 135 MET A CA 1
ATOM 1072 C C . MET A 1 135 ? 7.472 -2.358 5.914 1.00 88.31 135 MET A C 1
ATOM 1074 O O . MET A 1 135 ? 6.784 -2.301 6.935 1.00 88.31 135 MET A O 1
ATOM 1078 N N . LYS A 1 136 ? 7.489 -1.343 5.039 1.00 90.06 136 LYS A N 1
ATOM 1079 C CA . LYS A 1 136 ? 6.723 -0.093 5.226 1.00 90.06 136 LYS A CA 1
ATOM 1080 C C . LYS A 1 136 ? 5.212 -0.333 5.276 1.00 90.06 136 LYS A C 1
ATOM 1082 O O . LYS A 1 136 ? 4.502 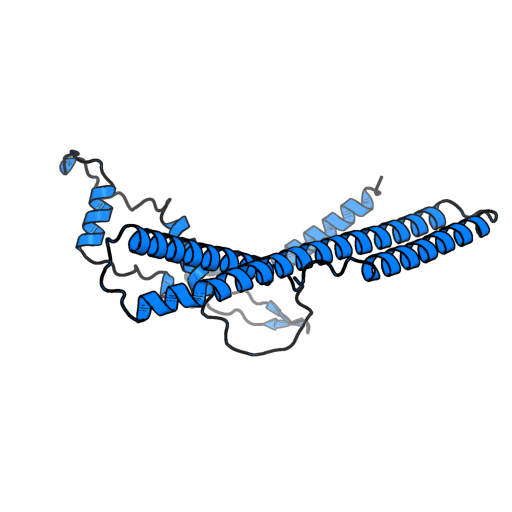0.308 6.054 1.00 90.06 136 LYS A O 1
ATOM 1087 N N . LYS A 1 137 ? 4.689 -1.255 4.462 1.00 92.12 137 LYS A N 1
ATOM 1088 C CA . LYS A 1 137 ? 3.265 -1.624 4.481 1.00 92.12 137 LYS A CA 1
ATOM 1089 C C . LYS A 1 137 ? 2.890 -2.337 5.784 1.00 92.12 137 LYS A C 1
ATOM 1091 O O . LYS A 1 137 ? 1.855 -2.013 6.370 1.00 92.12 137 LYS A O 1
ATOM 1096 N N . LYS A 1 138 ? 3.745 -3.242 6.279 1.00 92.44 138 LYS A N 1
ATOM 1097 C CA . LYS A 1 138 ? 3.582 -3.891 7.594 1.00 92.44 138 LYS A CA 1
ATOM 1098 C C . LYS A 1 138 ? 3.554 -2.859 8.729 1.00 92.44 138 LYS A C 1
ATOM 1100 O O . LYS A 1 138 ? 2.630 -2.897 9.540 1.00 92.44 138 LYS A O 1
ATOM 1105 N N . LEU A 1 139 ? 4.459 -1.878 8.714 1.00 94.12 139 LEU A N 1
ATOM 1106 C CA . LEU A 1 139 ? 4.492 -0.770 9.678 1.00 94.12 139 LEU A CA 1
ATOM 1107 C C . LEU A 1 139 ? 3.164 0.010 9.715 1.00 94.12 139 LEU A C 1
ATOM 1109 O O . LEU A 1 139 ? 2.605 0.257 10.783 1.00 94.12 139 LEU A O 1
ATOM 1113 N N . LYS A 1 140 ? 2.606 0.364 8.547 1.00 94.56 140 LYS A N 1
ATOM 1114 C CA . LYS A 1 140 ? 1.313 1.072 8.460 1.00 94.56 140 LYS A CA 1
ATOM 1115 C C . LYS A 1 140 ? 0.157 0.242 9.025 1.00 94.56 140 LYS A C 1
ATOM 1117 O O . LYS A 1 140 ? -0.701 0.791 9.717 1.00 94.56 140 LYS A O 1
ATOM 1122 N N . ASN A 1 141 ? 0.143 -1.063 8.753 1.00 95.12 141 ASN A N 1
ATOM 1123 C CA . ASN A 1 141 ? -0.887 -1.970 9.256 1.00 95.12 141 ASN A CA 1
ATOM 1124 C C . ASN A 1 141 ? -0.825 -2.110 10.783 1.00 95.12 141 ASN A C 1
ATOM 1126 O O . ASN A 1 141 ? -1.861 -2.025 11.437 1.00 95.12 141 ASN A O 1
ATOM 1130 N N . LEU A 1 142 ? 0.371 -2.274 11.356 1.00 93.69 142 LEU A N 1
ATOM 1131 C CA . LEU A 1 142 ? 0.552 -2.362 12.809 1.00 93.69 142 LEU A CA 1
ATOM 1132 C C . LEU A 1 142 ? 0.186 -1.051 13.512 1.00 93.69 142 LEU A C 1
ATOM 1134 O O . LEU A 1 142 ? -0.558 -1.068 14.488 1.00 93.69 142 LEU A O 1
ATOM 1138 N N . ARG A 1 143 ? 0.579 0.101 12.953 1.00 94.25 143 ARG A N 1
ATOM 1139 C CA . ARG A 1 143 ? 0.154 1.418 13.458 1.00 94.25 143 ARG A CA 1
ATOM 1140 C C . ARG A 1 143 ? -1.365 1.605 13.417 1.00 94.25 143 ARG A C 1
ATOM 1142 O O . ARG A 1 143 ? -1.916 2.288 14.274 1.00 94.25 143 ARG A O 1
ATOM 1149 N N . LYS A 1 144 ? -2.056 1.020 12.430 1.00 95.31 144 LYS A N 1
ATOM 1150 C CA . LYS A 1 144 ? -3.527 1.021 12.389 1.00 95.31 144 LYS A CA 1
ATOM 1151 C C . LYS A 1 144 ? -4.111 0.193 13.535 1.00 95.31 144 LYS A C 1
ATOM 1153 O O . LYS A 1 144 ? -4.954 0.713 14.253 1.00 95.31 144 LYS A O 1
ATOM 1158 N N . LYS A 1 145 ? -3.600 -1.025 13.758 1.00 92.31 145 LYS A N 1
ATOM 1159 C CA . LYS A 1 145 ? -4.015 -1.866 14.894 1.00 92.31 145 LYS A CA 1
ATOM 1160 C C . LYS A 1 145 ? -3.821 -1.148 16.233 1.00 92.31 145 LYS A C 1
ATOM 1162 O O . LYS A 1 145 ? -4.721 -1.188 17.060 1.00 92.31 145 LYS A O 1
ATOM 1167 N N . LEU A 1 146 ? -2.705 -0.436 16.417 1.00 93.94 146 LEU A N 1
ATOM 1168 C CA . LEU A 1 146 ? -2.443 0.334 17.637 1.00 93.94 146 LEU A CA 1
ATOM 1169 C C . LEU A 1 146 ? -3.461 1.470 17.853 1.00 93.94 146 LEU A C 1
ATOM 1171 O O . LEU A 1 146 ? -3.926 1.672 18.970 1.00 93.94 146 LEU A O 1
ATOM 1175 N N . ARG A 1 147 ? -3.870 2.178 16.787 1.00 93.44 147 ARG A N 1
ATOM 1176 C CA . ARG A 1 147 ? -4.937 3.195 16.879 1.00 93.44 147 ARG A CA 1
ATOM 1177 C C . ARG A 1 147 ? -6.284 2.590 17.262 1.00 93.44 147 ARG A C 1
ATOM 1179 O O . ARG A 1 147 ? -6.995 3.183 18.068 1.00 93.44 147 ARG A O 1
ATOM 1186 N N . ASP A 1 148 ? -6.619 1.433 16.696 1.00 91.75 148 ASP A N 1
ATOM 1187 C CA . ASP A 1 148 ? -7.868 0.730 16.998 1.00 91.75 148 ASP A CA 1
ATOM 1188 C C . ASP A 1 148 ? -7.884 0.270 18.469 1.00 91.75 148 ASP A C 1
ATOM 1190 O O . ASP A 1 148 ? -8.882 0.456 19.160 1.00 91.75 148 ASP A O 1
ATOM 1194 N N . VAL A 1 149 ? -6.755 -0.239 18.980 1.00 91.50 149 VAL A N 1
ATOM 1195 C CA . VAL A 1 149 ? -6.572 -0.603 20.397 1.00 91.50 149 VAL A CA 1
ATOM 1196 C C . VAL A 1 149 ? -6.722 0.616 21.313 1.00 91.50 149 VAL A C 1
ATOM 1198 O O . VAL A 1 149 ? -7.514 0.574 22.246 1.00 91.50 149 VAL A O 1
ATOM 1201 N N . HIS A 1 150 ? -6.065 1.737 21.016 1.00 90.88 150 HIS A N 1
ATOM 1202 C CA . HIS A 1 150 ? -6.173 2.957 21.829 1.00 90.88 150 HIS A CA 1
ATOM 1203 C C . HIS A 1 150 ? -7.578 3.595 21.765 1.00 90.88 150 HIS A C 1
ATOM 1205 O O . HIS A 1 150 ? -8.011 4.307 22.675 1.00 90.88 150 HIS A O 1
ATOM 1211 N N . ALA A 1 151 ? -8.320 3.375 20.675 1.00 90.94 151 ALA A N 1
ATOM 1212 C CA . ALA A 1 151 ? -9.732 3.737 20.591 1.00 90.94 151 ALA A CA 1
ATOM 1213 C C . ALA A 1 151 ? -10.603 2.827 21.472 1.00 90.94 151 ALA A C 1
ATOM 1215 O O . ALA A 1 151 ? -11.524 3.327 22.112 1.00 90.94 151 ALA A O 1
ATOM 1216 N N . LEU A 1 152 ? -10.301 1.526 21.545 1.00 87.06 152 LEU A N 1
ATOM 1217 C CA . LEU A 1 152 ? -10.964 0.598 22.466 1.00 87.06 152 LEU A CA 1
ATOM 1218 C C . LEU A 1 152 ? -10.666 0.939 23.931 1.00 87.06 152 LEU A C 1
ATOM 1220 O O . LEU A 1 152 ? -11.591 0.979 24.731 1.00 87.06 152 LEU A O 1
ATOM 1224 N N . GLU A 1 153 ? -9.420 1.265 24.277 1.00 87.25 153 GLU A N 1
ATOM 1225 C CA . GLU A 1 153 ? -9.048 1.707 25.630 1.00 87.25 153 GLU A CA 1
ATOM 1226 C C . GLU A 1 153 ? -9.823 2.950 26.062 1.00 87.25 153 GLU A C 1
ATOM 1228 O O . GLU A 1 153 ? -10.359 2.983 27.166 1.00 87.25 153 GLU A O 1
ATOM 1233 N N . ARG A 1 154 ? -9.960 3.942 25.172 1.00 87.56 154 ARG A N 1
ATOM 1234 C CA . ARG A 1 154 ? -10.767 5.138 25.452 1.00 87.56 154 ARG A CA 1
ATOM 1235 C C . ARG A 1 154 ? -12.239 4.812 25.694 1.00 87.56 154 ARG A C 1
ATOM 1237 O O . ARG A 1 154 ? -12.836 5.424 26.567 1.00 87.56 154 ARG A O 1
ATOM 1244 N N . LYS A 1 155 ? -12.803 3.839 24.972 1.00 86.50 155 LYS A N 1
ATOM 1245 C CA . LYS A 1 155 ? -14.191 3.377 25.170 1.00 86.50 155 LYS A CA 1
ATOM 1246 C C . LYS A 1 155 ? -14.391 2.597 26.471 1.00 86.50 155 LYS A C 1
ATOM 1248 O O . LYS A 1 155 ? -15.480 2.602 27.038 1.00 86.50 155 LYS A O 1
ATOM 1253 N N . ILE A 1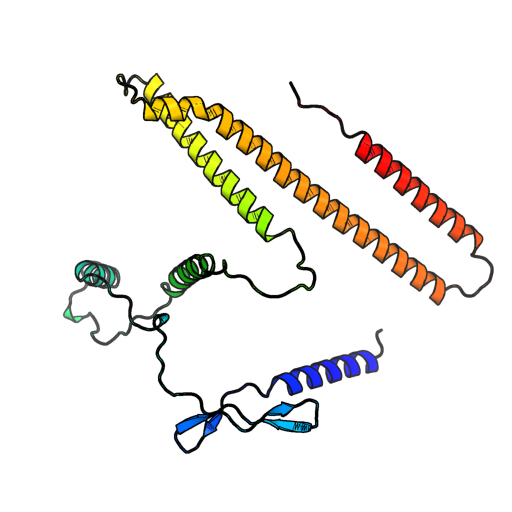 156 ? -13.347 1.915 26.940 1.00 84.81 156 ILE A N 1
ATOM 1254 C CA . ILE A 1 156 ? -13.347 1.251 28.250 1.00 84.81 156 ILE A CA 1
ATOM 1255 C C . ILE A 1 156 ? -13.249 2.305 29.358 1.00 84.81 156 ILE A C 1
ATOM 1257 O O . ILE A 1 156 ? -14.014 2.258 30.314 1.00 84.81 156 ILE A O 1
ATOM 1261 N N . GLN A 1 157 ? -12.360 3.290 29.202 1.00 84.81 157 GLN A N 1
ATOM 1262 C CA . GLN A 1 157 ? -12.193 4.398 30.148 1.00 84.81 157 GLN A CA 1
ATOM 1263 C C . GLN A 1 157 ? -13.424 5.307 30.229 1.00 84.81 157 GLN A C 1
ATOM 1265 O O . GLN A 1 157 ? -13.755 5.772 31.314 1.00 84.81 157 GLN A O 1
ATOM 1270 N N . SER A 1 158 ? -14.126 5.540 29.114 1.00 83.69 158 SER A N 1
ATOM 1271 C CA . SER A 1 158 ? -15.379 6.305 29.098 1.00 83.69 158 SER A CA 1
ATOM 1272 C C . SER A 1 158 ? -16.560 5.554 29.723 1.00 83.69 158 SER A C 1
ATOM 1274 O O . SER A 1 158 ? -17.646 6.118 29.820 1.00 83.69 158 SER A O 1
ATOM 1276 N N . GLY A 1 159 ? -16.375 4.293 30.137 1.00 72.44 159 GLY A N 1
ATOM 1277 C CA . GLY A 1 159 ? -17.406 3.487 30.791 1.00 72.44 159 GLY A CA 1
ATOM 1278 C C . GLY A 1 159 ? -18.535 3.022 29.867 1.00 72.44 159 GLY A C 1
ATOM 1279 O O . GLY A 1 159 ? -19.514 2.458 30.347 1.00 72.44 159 GLY A O 1
ATOM 1280 N N . GLU A 1 160 ? -18.408 3.221 28.550 1.00 71.94 160 GLU A N 1
ATOM 1281 C CA . GLU A 1 160 ? -19.445 2.887 27.562 1.00 71.94 160 GLU A CA 1
ATOM 1282 C C . GLU A 1 160 ? -19.554 1.366 27.326 1.00 71.94 160 GLU A C 1
ATOM 1284 O O . GLU A 1 160 ? -20.627 0.852 27.013 1.00 71.94 160 GLU A O 1
ATOM 1289 N N . LEU A 1 161 ? -18.461 0.616 27.529 1.00 61.81 161 LEU A N 1
ATOM 1290 C CA . LEU A 1 161 ? -18.442 -0.851 27.472 1.00 61.81 161 LEU A CA 1
ATOM 1291 C C . LEU A 1 161 ? -18.166 -1.463 28.854 1.00 61.81 161 LEU A C 1
ATOM 1293 O O . LEU A 1 161 ? -17.019 -1.692 29.232 1.00 61.81 161 LEU A O 1
ATOM 1297 N N . THR A 1 162 ? -19.227 -1.799 29.588 1.00 62.00 162 THR A N 1
ATOM 1298 C CA . THR A 1 162 ? -19.147 -2.455 30.910 1.00 62.00 162 THR A CA 1
ATOM 1299 C C . THR A 1 162 ? -18.977 -3.982 30.837 1.00 62.00 162 THR A C 1
ATOM 1301 O O . THR A 1 162 ? -18.474 -4.592 31.778 1.00 62.00 162 THR A O 1
ATOM 1304 N N . LYS A 1 163 ? -19.325 -4.623 29.709 1.00 65.25 163 LYS A N 1
ATOM 1305 C CA . LYS A 1 163 ? -19.049 -6.047 29.425 1.00 65.25 163 LYS A CA 1
ATOM 1306 C C . LYS A 1 163 ? -17.967 -6.171 28.354 1.00 65.25 163 LYS A C 1
ATOM 1308 O O . LYS A 1 163 ? -18.244 -6.141 27.159 1.00 65.25 163 LYS A O 1
ATOM 1313 N N . ILE A 1 164 ? -16.725 -6.320 28.802 1.00 68.06 164 ILE A N 1
ATOM 1314 C CA . ILE A 1 164 ? -15.563 -6.532 27.935 1.00 68.06 164 ILE A CA 1
ATOM 1315 C C . ILE A 1 164 ? -15.618 -7.965 27.391 1.00 68.06 164 ILE A C 1
ATOM 1317 O O . ILE A 1 164 ? -15.494 -8.943 28.129 1.00 68.06 164 ILE A O 1
ATOM 1321 N N . GLU A 1 165 ? -15.817 -8.096 26.084 1.00 75.50 165 GLU A N 1
ATOM 1322 C CA . GLU A 1 165 ? -15.775 -9.376 25.381 1.00 75.50 165 GLU A CA 1
ATOM 1323 C C . GLU A 1 165 ? -14.360 -9.987 25.474 1.00 75.50 165 GLU A C 1
ATOM 1325 O O . GLU A 1 165 ? -13.357 -9.285 25.316 1.00 75.50 165 GLU A O 1
ATOM 1330 N N . LYS A 1 166 ? -14.242 -11.304 25.707 1.00 77.81 166 LYS A N 1
ATOM 1331 C CA . LYS A 1 166 ? -12.941 -11.995 25.883 1.00 77.81 166 LYS A CA 1
ATOM 1332 C C . LYS A 1 166 ? -11.973 -11.752 24.713 1.00 77.81 166 LYS A C 1
ATOM 1334 O O . LYS A 1 166 ? -10.770 -11.611 24.913 1.00 77.81 166 LYS A O 1
ATOM 1339 N N . THR A 1 167 ? -12.511 -11.639 23.502 1.00 76.56 167 THR A N 1
ATOM 1340 C CA . THR A 1 167 ? -11.782 -11.341 22.260 1.00 76.56 167 THR A CA 1
ATOM 1341 C C . THR A 1 167 ? -11.219 -9.914 22.227 1.00 76.56 167 THR A C 1
ATOM 1343 O O . THR A 1 167 ? -10.170 -9.668 21.631 1.00 76.56 167 THR A O 1
ATOM 1346 N N . GLN A 1 168 ? -11.887 -8.954 22.871 1.00 77.62 168 GLN A N 1
ATOM 1347 C CA . GLN A 1 168 ? -11.451 -7.559 22.958 1.00 77.62 168 GLN A CA 1
ATOM 1348 C C . GLN A 1 168 ? -10.364 -7.395 24.018 1.00 77.62 168 GLN A C 1
ATOM 1350 O O . GLN A 1 168 ? -9.392 -6.681 23.781 1.00 77.62 168 GLN A O 1
ATOM 1355 N N . LYS A 1 169 ? -10.462 -8.138 25.128 1.00 83.12 169 LYS A N 1
ATOM 1356 C CA . LYS A 1 169 ? -9.407 -8.197 26.148 1.00 83.12 169 LYS A CA 1
ATOM 1357 C C . LYS A 1 169 ? -8.086 -8.717 25.573 1.00 83.12 169 LYS A C 1
ATOM 1359 O O . LYS A 1 169 ? -7.051 -8.090 25.764 1.00 83.12 169 LYS A O 1
ATOM 1364 N N . GLN A 1 170 ? -8.137 -9.770 24.757 1.00 81.38 170 GLN A N 1
ATOM 1365 C CA . GLN A 1 170 ? -6.956 -10.278 24.050 1.00 81.38 170 GLN A CA 1
ATOM 1366 C C . GLN A 1 170 ? -6.326 -9.231 23.112 1.00 81.38 170 GLN A C 1
ATOM 1368 O O . GLN A 1 170 ? -5.109 -9.167 22.989 1.00 81.38 170 GLN A O 1
ATOM 1373 N N . LYS A 1 171 ? -7.117 -8.359 22.468 1.00 78.88 171 LYS A N 1
ATOM 1374 C CA . LYS A 1 171 ? -6.569 -7.275 21.625 1.00 78.88 171 LYS A CA 1
ATOM 1375 C C . LYS A 1 171 ? -5.832 -6.204 22.434 1.00 78.88 171 LYS A C 1
ATOM 1377 O O . LYS A 1 171 ? -4.905 -5.604 21.896 1.00 78.88 171 LYS A O 1
ATOM 1382 N N . LEU A 1 172 ? -6.234 -5.978 23.685 1.00 82.38 172 LEU A N 1
ATOM 1383 C CA . LEU A 1 172 ? -5.544 -5.079 24.615 1.00 82.38 172 LEU A CA 1
ATOM 1384 C C . LEU A 1 172 ? -4.243 -5.710 25.117 1.00 82.38 172 LEU A C 1
ATOM 1386 O O . LEU A 1 172 ? -3.210 -5.052 25.117 1.00 82.38 172 LEU A O 1
ATOM 1390 N N . GLU A 1 173 ? -4.268 -6.999 25.465 1.00 86.38 173 GLU A N 1
ATOM 1391 C CA . GLU A 1 173 ? -3.079 -7.736 25.917 1.00 86.38 173 GLU A CA 1
ATOM 1392 C C . GLU A 1 173 ? -1.991 -7.792 24.829 1.00 86.38 173 GLU A C 1
ATOM 1394 O O . GLU A 1 173 ? -0.807 -7.654 25.122 1.00 86.38 173 GLU A O 1
ATOM 1399 N N . MET A 1 174 ? -2.378 -7.890 23.552 1.00 89.50 174 MET A N 1
ATOM 1400 C CA . MET A 1 174 ? -1.436 -7.882 22.425 1.00 89.50 174 MET A CA 1
ATOM 1401 C C . MET A 1 174 ? -0.861 -6.494 22.093 1.00 89.50 174 MET A C 1
ATOM 1403 O O . MET A 1 174 ? -0.024 -6.390 21.193 1.00 89.50 174 MET A O 1
ATOM 1407 N N . ARG A 1 175 ? -1.273 -5.421 22.781 1.00 89.94 175 ARG A N 1
ATOM 1408 C CA . ARG A 1 175 ? -0.800 -4.053 22.513 1.00 89.94 175 ARG A CA 1
ATOM 1409 C C . ARG A 1 175 ? 0.723 -3.946 22.553 1.00 89.94 175 ARG A C 1
ATOM 1411 O O . ARG A 1 175 ? 1.309 -3.430 21.603 1.00 89.94 175 ARG A O 1
ATOM 1418 N N . SER A 1 176 ? 1.343 -4.469 23.609 1.00 90.69 176 SER A N 1
ATOM 1419 C CA . SER A 1 176 ? 2.800 -4.455 23.793 1.00 90.69 176 SER A CA 1
ATOM 1420 C C . SER A 1 176 ? 3.512 -5.137 22.624 1.00 90.69 176 SER A C 1
ATOM 1422 O O . SER A 1 176 ? 4.425 -4.573 22.029 1.00 90.69 176 SER A O 1
ATOM 1424 N N . THR A 1 177 ? 3.001 -6.289 22.185 1.00 89.75 177 THR A N 1
ATOM 1425 C CA . THR A 1 177 ? 3.570 -7.021 21.045 1.00 89.75 177 THR A CA 1
ATOM 1426 C C . THR A 1 177 ? 3.513 -6.217 19.742 1.00 89.75 177 THR A C 1
ATOM 1428 O O . THR A 1 177 ? 4.429 -6.302 18.925 1.00 89.75 177 THR A O 1
ATOM 1431 N N . PHE A 1 178 ? 2.463 -5.412 19.527 1.00 92.50 178 PHE A N 1
ATOM 1432 C CA . PHE A 1 178 ? 2.372 -4.546 18.352 1.00 92.50 178 PHE A CA 1
ATOM 1433 C C . PHE A 1 178 ? 3.353 -3.373 18.433 1.00 92.50 178 PHE A C 1
ATOM 1435 O O . PHE A 1 178 ? 3.926 -3.008 17.406 1.00 92.50 178 PHE A O 1
ATOM 1442 N N . GLU A 1 179 ? 3.567 -2.802 19.619 1.00 92.25 179 GLU A N 1
ATOM 1443 C CA . GLU A 1 179 ? 4.563 -1.749 19.850 1.00 92.25 179 GLU A CA 1
ATOM 1444 C C . GLU A 1 179 ? 5.989 -2.270 19.607 1.00 92.25 179 GLU A C 1
ATOM 1446 O O . GLU A 1 179 ? 6.758 -1.638 18.879 1.00 92.25 179 GLU A O 1
ATOM 1451 N N . ASP A 1 180 ? 6.313 -3.462 20.108 1.00 94.12 180 ASP A N 1
ATOM 1452 C CA . ASP A 1 180 ? 7.621 -4.095 19.907 1.00 94.12 180 ASP A CA 1
ATOM 1453 C C . ASP A 1 180 ? 7.878 -4.435 18.436 1.00 94.12 180 ASP A C 1
ATOM 1455 O O . ASP A 1 180 ? 8.958 -4.168 17.902 1.00 94.12 180 ASP A O 1
ATOM 1459 N N . GLN A 1 181 ? 6.867 -4.955 17.733 1.00 92.81 181 GLN A N 1
ATOM 1460 C CA . GLN A 1 181 ? 6.958 -5.212 16.294 1.00 92.81 181 GLN A CA 1
ATOM 1461 C C . GLN A 1 181 ? 7.158 -3.924 15.484 1.00 92.81 181 GLN A C 1
ATOM 1463 O O . GLN A 1 181 ? 7.881 -3.937 14.487 1.00 92.81 181 GLN A O 1
ATOM 1468 N N . ILE A 1 182 ? 6.540 -2.809 15.891 1.00 95.00 182 ILE A N 1
ATOM 1469 C CA . ILE A 1 182 ? 6.757 -1.502 15.255 1.00 95.00 182 ILE A CA 1
ATOM 1470 C C . ILE A 1 182 ? 8.202 -1.047 15.473 1.00 95.00 182 ILE A C 1
ATOM 1472 O O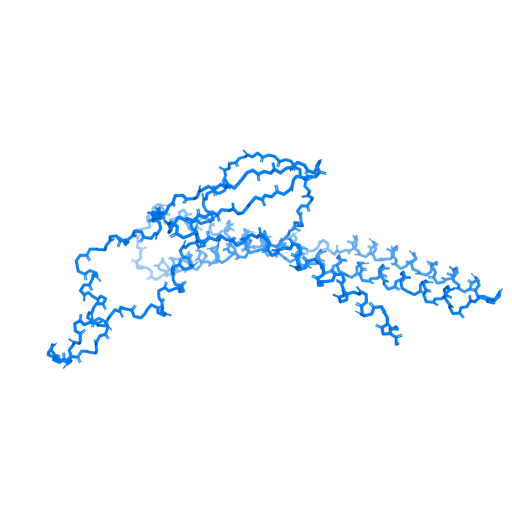 . ILE A 1 182 ? 8.874 -0.742 14.489 1.00 95.00 182 ILE A O 1
ATOM 1476 N N . LYS A 1 183 ? 8.698 -1.071 16.718 1.00 94.31 183 LYS A N 1
ATOM 1477 C CA . LYS A 1 183 ? 10.087 -0.701 17.043 1.00 94.31 183 LYS A CA 1
ATOM 1478 C C . LYS A 1 183 ? 11.091 -1.545 16.257 1.00 94.31 183 LYS A C 1
ATOM 1480 O O . LYS A 1 183 ? 12.062 -1.017 15.717 1.00 94.31 183 LYS A O 1
ATOM 1485 N N . GLN A 1 184 ? 10.853 -2.852 16.151 1.00 92.56 184 GLN A N 1
ATOM 1486 C CA . GLN A 1 184 ? 11.711 -3.747 15.378 1.00 92.56 184 GLN A CA 1
ATOM 1487 C C . GLN A 1 184 ? 11.723 -3.379 13.889 1.00 92.56 184 GLN A C 1
ATOM 1489 O O . GLN A 1 184 ? 12.795 -3.212 13.316 1.00 92.56 184 GLN A O 1
ATOM 1494 N N . LEU A 1 185 ? 10.551 -3.176 13.278 1.00 92.56 185 LEU A N 1
ATOM 1495 C CA . LEU A 1 185 ? 10.460 -2.798 11.865 1.00 92.56 185 LEU A CA 1
ATOM 1496 C C . LEU A 1 185 ? 11.076 -1.423 11.580 1.00 92.56 185 LEU A C 1
ATOM 1498 O O . LEU A 1 185 ? 11.642 -1.223 10.508 1.00 92.56 185 LEU A O 1
ATOM 1502 N N . GLU A 1 186 ? 10.988 -0.476 12.514 1.00 91.38 186 GLU A N 1
ATOM 1503 C CA . GLU A 1 186 ? 11.648 0.829 12.393 1.00 91.38 186 GLU A CA 1
ATOM 1504 C C . GLU A 1 186 ? 13.174 0.687 12.396 1.00 91.38 186 GLU A C 1
ATOM 1506 O O . GLU A 1 186 ? 13.838 1.280 11.540 1.00 91.38 186 GLU A O 1
ATOM 1511 N N . ARG A 1 187 ? 13.725 -0.163 13.276 1.00 90.94 187 ARG A N 1
ATOM 1512 C CA . ARG A 1 187 ? 15.157 -0.503 13.275 1.00 90.94 187 ARG A CA 1
ATOM 1513 C C . ARG A 1 187 ? 15.585 -1.184 11.981 1.00 90.94 187 ARG A C 1
ATOM 1515 O O . ARG A 1 187 ? 16.609 -0.807 11.419 1.00 90.94 187 ARG A O 1
ATOM 1522 N N . ASP A 1 188 ? 14.804 -2.137 11.483 1.00 88.44 188 ASP A N 1
ATOM 1523 C CA . ASP A 1 188 ? 15.135 -2.875 10.260 1.00 88.44 188 ASP A CA 1
ATOM 1524 C C . ASP A 1 188 ? 15.130 -1.956 9.028 1.00 88.44 188 ASP A C 1
ATOM 1526 O O . ASP A 1 188 ? 16.056 -1.991 8.214 1.00 88.44 188 ASP A O 1
ATOM 1530 N N . ILE A 1 189 ? 14.138 -1.064 8.917 1.00 90.12 189 ILE A N 1
ATOM 1531 C CA . ILE A 1 189 ? 14.065 -0.070 7.835 1.00 90.12 189 ILE A CA 1
ATOM 1532 C C . ILE A 1 189 ? 15.232 0.925 7.931 1.00 90.12 189 ILE A C 1
ATOM 1534 O O . ILE A 1 189 ? 15.886 1.199 6.921 1.00 90.12 189 ILE A O 1
ATOM 1538 N N . GLY A 1 190 ? 15.517 1.446 9.129 1.00 84.06 190 GLY A N 1
ATOM 1539 C CA . GLY A 1 190 ? 16.637 2.363 9.358 1.00 84.06 190 GLY A CA 1
ATOM 1540 C C . GLY A 1 190 ? 17.988 1.714 9.048 1.00 84.06 190 GLY A C 1
ATOM 1541 O O . GLY A 1 190 ? 18.802 2.274 8.314 1.00 84.06 190 GLY A O 1
ATOM 1542 N N . GLY A 1 191 ? 18.193 0.481 9.513 1.00 84.50 191 GLY A N 1
ATOM 1543 C CA . GLY A 1 191 ? 19.397 -0.303 9.258 1.00 84.50 191 GLY A CA 1
ATOM 1544 C C . GLY A 1 191 ? 19.606 -0.615 7.776 1.00 84.50 191 GLY A C 1
ATOM 1545 O O . GLY A 1 191 ? 20.736 -0.544 7.290 1.00 84.50 191 GLY A O 1
ATOM 1546 N N . LEU A 1 192 ? 18.541 -0.910 7.021 1.00 78.94 192 LEU A N 1
ATOM 1547 C CA . LEU A 1 192 ? 18.643 -1.075 5.567 1.00 78.94 192 LEU A CA 1
ATOM 1548 C C . LEU A 1 192 ? 19.037 0.229 4.865 1.00 78.94 192 LEU A C 1
ATOM 1550 O O . LEU A 1 192 ? 19.866 0.186 3.956 1.00 78.94 192 LEU A O 1
ATOM 1554 N N . SER A 1 193 ? 18.488 1.370 5.292 1.00 75.19 193 SER A N 1
ATOM 1555 C CA . SER A 1 193 ? 18.834 2.682 4.730 1.00 75.19 193 SER A CA 1
ATOM 1556 C C . SER A 1 193 ? 20.317 3.007 4.926 1.00 75.19 193 SER A C 1
ATOM 1558 O O . SER A 1 193 ? 20.981 3.447 3.990 1.00 75.19 193 SER A O 1
ATOM 1560 N N . ILE A 1 194 ? 20.858 2.730 6.116 1.00 81.12 194 ILE A N 1
ATOM 1561 C CA . ILE A 1 194 ? 22.278 2.946 6.435 1.00 81.12 194 ILE A CA 1
ATOM 1562 C C . ILE A 1 194 ? 23.170 1.997 5.624 1.00 81.12 194 ILE A C 1
ATOM 1564 O O . ILE A 1 194 ? 24.162 2.413 5.035 1.00 81.12 194 ILE A O 1
ATOM 1568 N N . LYS A 1 195 ? 22.807 0.713 5.517 1.00 79.81 195 LYS A N 1
ATOM 1569 C CA . LYS A 1 195 ? 23.569 -0.252 4.704 1.00 79.81 195 LYS A CA 1
ATOM 1570 C C . LYS A 1 195 ? 23.586 0.127 3.222 1.00 79.81 195 LYS A C 1
ATOM 1572 O O . LYS A 1 195 ? 24.594 -0.083 2.552 1.00 79.81 195 LYS A O 1
ATOM 1577 N N . GLN A 1 196 ? 22.481 0.662 2.700 1.00 76.44 196 GLN A N 1
ATOM 1578 C CA . GLN A 1 196 ? 22.413 1.157 1.326 1.00 76.44 196 GLN A CA 1
ATOM 1579 C C . GLN A 1 196 ? 23.266 2.413 1.131 1.00 76.44 196 GLN A C 1
ATOM 1581 O O . GLN A 1 196 ? 24.006 2.466 0.151 1.00 76.44 196 GLN A O 1
ATOM 1586 N N . SER A 1 197 ? 23.226 3.380 2.055 1.00 73.00 197 SER A N 1
ATOM 1587 C CA . SER A 1 197 ? 24.060 4.583 1.947 1.00 73.00 197 SER A CA 1
ATOM 1588 C C . SER A 1 197 ? 25.550 4.241 2.005 1.00 73.00 197 SER A C 1
ATOM 1590 O O . SER A 1 197 ? 26.292 4.661 1.122 1.00 73.00 197 SER A O 1
ATOM 1592 N N . LEU A 1 198 ? 25.967 3.385 2.947 1.00 77.81 198 LEU A N 1
ATOM 1593 C CA . LEU A 1 198 ? 27.348 2.902 3.066 1.00 77.81 198 LEU A CA 1
ATOM 1594 C C . LEU A 1 198 ? 27.813 2.133 1.824 1.00 77.81 198 LEU A C 1
ATOM 1596 O O . LEU A 1 198 ? 28.973 2.218 1.427 1.00 77.81 198 LEU A O 1
ATOM 1600 N N . PHE A 1 199 ? 26.920 1.373 1.187 1.00 84.25 199 PHE A N 1
ATOM 1601 C CA . PHE A 1 199 ? 27.240 0.689 -0.063 1.00 84.25 199 PHE A CA 1
ATOM 1602 C C . PHE A 1 199 ? 27.479 1.689 -1.202 1.00 84.25 199 PHE A C 1
ATOM 16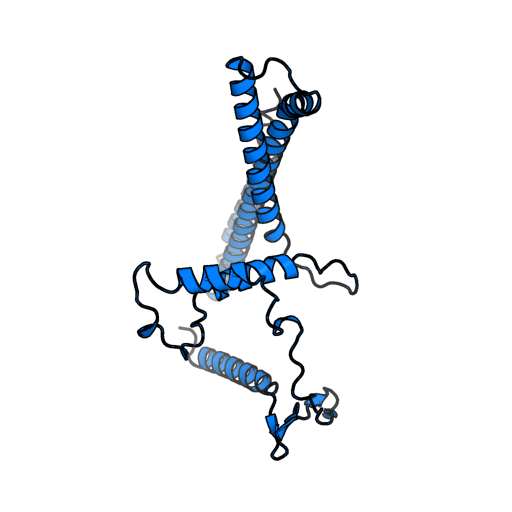04 O O . PHE A 1 199 ? 28.455 1.560 -1.938 1.00 84.25 199 PHE A O 1
ATOM 1611 N N . VAL A 1 200 ? 26.625 2.708 -1.329 1.00 79.88 200 VAL A N 1
ATOM 1612 C CA . VAL A 1 200 ? 26.752 3.739 -2.370 1.00 79.88 200 VAL A CA 1
ATOM 1613 C C . VAL A 1 200 ? 28.014 4.579 -2.168 1.00 79.88 200 VAL A C 1
ATOM 1615 O O . VAL A 1 200 ? 28.729 4.827 -3.139 1.00 79.88 200 VAL A O 1
ATOM 1618 N N . THR A 1 201 ? 28.339 4.966 -0.931 1.00 82.81 201 THR A N 1
ATOM 1619 C CA . THR A 1 201 ? 29.559 5.734 -0.641 1.00 82.81 201 THR A CA 1
ATOM 1620 C C . THR A 1 201 ? 30.821 4.920 -0.912 1.00 82.81 201 THR A C 1
ATOM 1622 O O . THR A 1 201 ? 31.725 5.431 -1.570 1.00 82.81 201 THR A O 1
ATOM 1625 N N . LYS A 1 202 ? 30.863 3.639 -0.517 1.00 87.38 202 LYS A N 1
ATOM 1626 C CA . LYS A 1 202 ? 31.992 2.744 -0.827 1.00 87.38 202 LYS A CA 1
ATOM 1627 C C . LYS A 1 202 ? 32.188 2.553 -2.330 1.00 87.38 202 LYS A C 1
ATOM 1629 O O . LYS A 1 202 ? 33.308 2.662 -2.820 1.00 87.38 202 LYS A O 1
ATOM 1634 N N . VAL A 1 203 ? 31.112 2.321 -3.084 1.00 88.31 203 VAL A N 1
ATOM 1635 C CA . VAL A 1 203 ? 31.188 2.188 -4.549 1.00 88.31 203 VAL A CA 1
ATOM 1636 C C . VAL A 1 203 ? 31.677 3.489 -5.190 1.00 88.31 203 VAL A C 1
ATOM 1638 O O . VAL A 1 203 ? 32.564 3.455 -6.042 1.00 88.31 203 VAL A O 1
ATOM 1641 N N . HIS A 1 204 ? 31.152 4.639 -4.760 1.00 85.06 204 HIS A N 1
ATOM 1642 C CA . HIS A 1 204 ? 31.573 5.944 -5.266 1.00 85.06 204 HIS A CA 1
ATOM 1643 C C . HIS A 1 204 ? 33.055 6.226 -4.983 1.00 85.06 204 HIS A C 1
ATOM 1645 O O . HIS A 1 204 ? 33.762 6.687 -5.879 1.00 85.06 204 HIS A O 1
ATOM 1651 N N . PHE A 1 205 ? 33.537 5.896 -3.782 1.00 88.00 205 PHE A N 1
ATOM 1652 C CA . PHE A 1 205 ? 34.941 6.033 -3.390 1.00 88.00 205 PHE A CA 1
ATOM 1653 C C . PHE A 1 205 ? 35.872 5.157 -4.244 1.00 88.00 205 PHE A C 1
ATOM 1655 O O . PHE A 1 205 ? 36.877 5.631 -4.771 1.00 88.00 205 PHE A O 1
ATOM 1662 N N . ILE A 1 206 ? 35.497 3.896 -4.483 1.00 89.12 206 ILE A N 1
ATOM 1663 C CA . ILE A 1 206 ? 36.264 2.988 -5.351 1.00 89.12 206 ILE A CA 1
ATOM 1664 C C . ILE A 1 206 ? 36.313 3.520 -6.790 1.00 89.12 206 ILE A C 1
ATOM 1666 O O . ILE A 1 206 ? 37.380 3.552 -7.405 1.00 89.12 206 ILE A O 1
ATOM 1670 N N . LEU A 1 207 ? 35.182 3.979 -7.338 1.00 83.81 207 LEU A N 1
ATOM 1671 C CA . LEU A 1 207 ? 35.144 4.546 -8.690 1.00 83.81 207 LEU A CA 1
ATOM 1672 C C . LEU A 1 207 ? 35.985 5.821 -8.811 1.00 83.81 207 LEU A C 1
ATOM 1674 O O . LEU A 1 207 ? 36.711 5.976 -9.794 1.00 83.81 207 LEU A O 1
ATOM 1678 N N . THR A 1 208 ? 35.923 6.714 -7.822 1.00 85.56 208 THR A N 1
ATOM 1679 C CA . THR A 1 208 ? 36.752 7.929 -7.804 1.00 85.56 208 THR A CA 1
ATOM 1680 C C . THR A 1 208 ? 38.238 7.593 -7.702 1.00 85.56 208 THR A C 1
ATOM 1682 O O . THR A 1 208 ? 39.028 8.175 -8.444 1.00 85.56 208 THR A O 1
ATOM 1685 N N . ALA A 1 209 ? 38.631 6.595 -6.905 1.00 83.44 209 ALA A N 1
ATOM 1686 C CA . ALA A 1 209 ? 40.015 6.123 -6.835 1.00 83.44 209 ALA A CA 1
ATOM 1687 C C . ALA A 1 209 ? 40.512 5.530 -8.169 1.00 83.44 209 ALA A C 1
ATOM 1689 O O . ALA A 1 209 ? 41.625 5.832 -8.608 1.00 83.44 209 ALA A O 1
ATOM 1690 N N . ILE A 1 210 ? 39.686 4.734 -8.860 1.00 87.75 210 ILE A N 1
ATOM 1691 C CA . ILE A 1 210 ? 40.023 4.158 -10.175 1.00 87.75 210 ILE A CA 1
ATOM 1692 C C . ILE A 1 210 ? 40.180 5.256 -11.234 1.00 87.75 210 ILE A C 1
ATOM 1694 O O . ILE A 1 210 ? 41.134 5.228 -12.017 1.00 87.75 210 ILE A O 1
ATOM 1698 N N . LEU A 1 211 ? 39.268 6.231 -11.262 1.00 80.69 211 LEU A N 1
ATOM 1699 C CA . LEU A 1 211 ? 39.330 7.356 -12.196 1.00 80.69 211 LEU A CA 1
ATOM 1700 C C . LEU A 1 211 ? 40.539 8.253 -11.919 1.00 80.69 211 LEU A C 1
ATOM 1702 O O . LEU A 1 211 ? 41.228 8.632 -12.864 1.00 80.69 211 LEU A O 1
ATOM 1706 N N . CYS A 1 212 ? 40.845 8.514 -10.646 1.00 77.31 212 CYS A N 1
ATOM 1707 C CA . CYS A 1 212 ? 42.039 9.246 -10.235 1.00 77.31 212 CYS A CA 1
ATOM 1708 C C . CYS A 1 212 ? 43.305 8.514 -10.706 1.00 77.31 212 CYS A C 1
ATOM 1710 O O . CYS A 1 212 ? 44.124 9.088 -11.420 1.00 77.31 212 CYS A O 1
ATOM 1712 N N . ARG A 1 213 ? 43.414 7.202 -10.455 1.00 78.06 213 ARG A N 1
ATOM 1713 C CA . ARG A 1 213 ? 44.547 6.391 -10.927 1.00 78.06 213 ARG A CA 1
ATOM 1714 C C . ARG A 1 213 ? 44.690 6.421 -12.449 1.00 78.06 213 ARG A C 1
ATOM 1716 O O . ARG A 1 213 ? 45.800 6.578 -12.948 1.00 78.06 213 ARG A O 1
ATOM 1723 N N . LYS A 1 214 ? 43.583 6.332 -13.194 1.00 78.50 214 LYS A N 1
ATOM 1724 C CA . LYS A 1 214 ? 43.599 6.404 -14.663 1.00 78.50 214 LYS A CA 1
ATOM 1725 C C . LYS A 1 214 ? 44.035 7.784 -15.167 1.00 78.50 214 LYS A C 1
ATOM 1727 O O . LYS A 1 214 ? 44.842 7.862 -16.092 1.00 78.50 214 LYS A O 1
ATOM 1732 N N . PHE A 1 215 ? 43.555 8.855 -14.539 1.00 75.25 215 PHE A N 1
ATOM 1733 C CA . PHE A 1 215 ? 43.921 10.234 -14.865 1.00 75.25 215 PHE A CA 1
ATOM 1734 C C . PHE A 1 215 ? 45.411 10.506 -14.615 1.00 75.25 215 PHE A C 1
ATOM 1736 O O . PHE A 1 215 ? 46.091 11.046 -15.486 1.00 75.25 215 PHE A O 1
ATOM 1743 N N . TYR A 1 216 ? 45.947 10.038 -13.484 1.00 63.03 216 TYR A N 1
ATOM 1744 C CA . TYR A 1 216 ? 47.372 10.151 -13.170 1.00 63.03 216 TYR A CA 1
ATOM 1745 C C . TYR A 1 216 ? 48.251 9.340 -14.135 1.00 63.03 216 TYR A C 1
ATOM 1747 O O . TYR A 1 216 ? 49.254 9.862 -14.615 1.00 63.03 216 TYR A O 1
ATOM 1755 N N . THR A 1 217 ? 47.852 8.117 -14.516 1.00 66.69 217 THR A N 1
ATOM 1756 C CA . THR A 1 217 ? 48.611 7.316 -15.503 1.00 66.69 217 THR A CA 1
ATOM 1757 C C . THR A 1 217 ? 48.632 7.915 -16.911 1.00 66.69 217 THR A C 1
ATOM 1759 O O . THR A 1 217 ? 49.540 7.614 -17.682 1.00 66.69 217 THR A O 1
ATOM 1762 N N . LEU A 1 218 ? 47.636 8.735 -17.265 1.00 64.56 218 LEU A N 1
ATOM 1763 C CA . LEU A 1 218 ? 47.528 9.361 -18.585 1.00 64.56 218 LEU A CA 1
ATOM 1764 C C . LEU A 1 218 ? 48.288 10.693 -18.675 1.00 64.56 218 LEU A C 1
ATOM 1766 O O . LEU A 1 218 ? 48.788 11.009 -19.749 1.00 64.56 218 LEU A O 1
ATOM 1770 N N . ASN A 1 219 ? 48.393 11.447 -17.575 1.00 60.72 219 ASN A N 1
ATOM 1771 C CA . ASN A 1 219 ? 48.983 12.793 -17.572 1.00 60.72 219 ASN A CA 1
ATOM 1772 C C . ASN A 1 219 ? 50.410 12.879 -17.003 1.00 60.72 219 ASN A C 1
ATOM 1774 O O . ASN A 1 219 ? 51.106 13.841 -17.309 1.00 60.72 219 ASN A O 1
ATOM 1778 N N . TYR A 1 220 ? 50.880 11.905 -16.215 1.00 53.78 220 TYR A N 1
ATOM 1779 C CA . TYR A 1 220 ? 52.222 11.937 -15.617 1.00 53.78 220 TYR A CA 1
ATOM 1780 C C . TYR A 1 220 ? 53.031 10.688 -15.981 1.00 53.78 220 TYR A C 1
ATOM 1782 O O . TYR A 1 220 ? 53.006 9.665 -15.302 1.00 53.78 220 TYR A O 1
ATOM 1790 N N . ARG A 1 221 ? 53.791 10.798 -17.075 1.00 51.12 221 ARG A N 1
ATOM 1791 C CA . ARG A 1 221 ? 54.805 9.829 -17.523 1.00 51.12 221 ARG A CA 1
ATOM 1792 C C . ARG A 1 221 ? 56.209 10.436 -17.413 1.00 51.12 221 ARG A C 1
ATOM 1794 O O . ARG A 1 221 ? 57.013 10.334 -18.329 1.00 51.12 221 ARG A O 1
ATOM 1801 N N . SER A 1 222 ? 56.492 11.098 -16.293 1.00 50.16 222 SER A N 1
ATOM 1802 C CA . SER A 1 222 ? 57.829 11.587 -15.937 1.00 50.16 222 SER A CA 1
ATOM 1803 C C . SER A 1 222 ? 58.143 11.208 -14.487 1.00 50.16 222 SER A C 1
ATOM 1805 O O . SER A 1 222 ? 57.312 11.375 -13.596 1.00 50.16 222 SER A O 1
ATOM 1807 N N . ALA A 1 223 ? 59.332 10.650 -14.273 1.00 51.50 223 ALA A N 1
ATOM 1808 C CA . ALA A 1 223 ? 59.721 9.730 -13.198 1.00 51.50 223 ALA A CA 1
ATOM 1809 C C . ALA A 1 223 ? 59.811 10.283 -11.749 1.00 51.50 223 ALA A C 1
ATOM 1811 O O . ALA A 1 223 ? 60.548 9.729 -10.942 1.00 51.50 223 ALA A O 1
ATOM 1812 N N . GLY A 1 224 ? 59.072 11.336 -11.382 1.00 55.78 224 GLY A N 1
ATOM 1813 C CA . GLY A 1 224 ? 59.175 11.979 -10.056 1.00 55.78 224 GLY A CA 1
ATOM 1814 C C . GLY A 1 224 ? 58.041 11.706 -9.055 1.00 55.78 224 GLY A C 1
ATOM 1815 O O . GLY A 1 224 ? 58.172 12.065 -7.894 1.00 55.78 224 GLY A O 1
ATOM 1816 N N . ALA A 1 225 ? 56.923 11.092 -9.462 1.00 53.69 225 ALA A N 1
ATOM 1817 C CA . ALA A 1 225 ? 55.672 11.106 -8.678 1.00 53.69 225 ALA A CA 1
ATOM 1818 C C . ALA A 1 225 ? 55.324 9.789 -7.943 1.00 53.69 225 ALA A C 1
ATOM 1820 O O . ALA A 1 225 ? 54.199 9.613 -7.477 1.00 53.69 225 ALA A O 1
ATOM 1821 N N . VAL A 1 226 ? 56.254 8.830 -7.866 1.00 56.41 226 VAL A N 1
ATOM 1822 C CA . VAL A 1 226 ? 55.968 7.470 -7.359 1.00 56.41 226 VAL A CA 1
ATOM 1823 C C . VAL A 1 226 ? 55.904 7.407 -5.823 1.00 56.41 226 VAL A C 1
ATOM 1825 O O . VAL A 1 226 ? 55.162 6.585 -5.287 1.00 56.41 226 VAL A O 1
ATOM 1828 N N . GLU A 1 227 ? 56.612 8.285 -5.108 1.00 56.69 227 GLU A N 1
ATOM 1829 C CA . GLU A 1 227 ? 56.621 8.302 -3.633 1.00 56.69 227 GLU A CA 1
ATOM 1830 C C . GLU A 1 227 ? 55.373 8.978 -3.032 1.00 56.69 227 GLU A C 1
ATOM 1832 O O . GLU A 1 227 ? 54.762 8.435 -2.112 1.00 56.69 227 GLU A O 1
ATOM 1837 N N . GLU A 1 228 ? 54.881 10.066 -3.632 1.00 54.81 228 GLU A N 1
ATOM 1838 C CA . GLU A 1 228 ? 53.631 10.737 -3.219 1.00 54.81 228 GLU A CA 1
ATOM 1839 C C . GLU A 1 228 ? 52.400 9.816 -3.338 1.00 54.81 228 GLU A C 1
ATOM 1841 O O . GLU A 1 228 ? 51.481 9.842 -2.517 1.00 54.81 228 GLU A O 1
ATOM 1846 N N . PHE A 1 229 ? 52.399 8.915 -4.327 1.00 55.41 229 PHE A N 1
ATOM 1847 C CA . PHE A 1 229 ? 51.305 7.962 -4.529 1.00 55.41 229 PHE A CA 1
ATOM 1848 C C . PHE A 1 229 ? 51.264 6.861 -3.452 1.00 55.41 229 PHE A C 1
ATOM 1850 O O . PHE A 1 229 ? 50.186 6.371 -3.106 1.00 55.41 229 PHE A O 1
ATOM 1857 N N . LYS A 1 230 ? 52.420 6.483 -2.884 1.00 59.69 230 LYS A N 1
ATOM 1858 C CA . LYS A 1 230 ? 52.498 5.521 -1.770 1.00 59.69 230 LYS A CA 1
ATOM 1859 C C . LYS A 1 230 ? 51.963 6.127 -0.475 1.00 59.69 230 LYS A C 1
ATOM 1861 O O . LYS A 1 230 ? 51.243 5.447 0.255 1.00 59.69 230 LYS A O 1
ATOM 1866 N N . ILE A 1 231 ? 52.258 7.404 -0.227 1.00 62.69 231 ILE A N 1
ATOM 1867 C CA . ILE A 1 231 ? 51.749 8.146 0.934 1.00 62.69 231 ILE A CA 1
ATOM 1868 C C . ILE A 1 231 ? 50.222 8.254 0.854 1.00 62.69 231 ILE A C 1
ATOM 1870 O O . ILE A 1 231 ? 49.530 7.938 1.821 1.00 62.69 231 ILE A O 1
ATOM 1874 N N . TRP A 1 232 ? 49.676 8.576 -0.323 1.00 61.16 232 TRP A N 1
ATOM 1875 C CA . TRP A 1 232 ? 48.229 8.691 -0.513 1.00 61.16 232 TRP A CA 1
ATOM 1876 C C . TRP A 1 232 ? 47.477 7.362 -0.320 1.00 61.16 232 TRP A C 1
ATOM 1878 O O . TRP A 1 232 ? 46.455 7.333 0.366 1.00 61.16 232 TRP A O 1
ATOM 1888 N N . ILE A 1 233 ? 47.992 6.241 -0.848 1.00 63.72 233 ILE A N 1
ATOM 1889 C CA . ILE A 1 233 ? 47.389 4.914 -0.614 1.00 63.72 233 ILE A CA 1
ATOM 1890 C C . ILE A 1 233 ? 47.497 4.495 0.861 1.00 63.72 233 ILE A C 1
ATOM 1892 O O . ILE A 1 233 ? 46.542 3.938 1.405 1.00 63.72 233 ILE A O 1
ATOM 1896 N N . SER A 1 234 ? 48.610 4.807 1.532 1.00 64.50 234 SER A N 1
ATOM 1897 C CA . SER A 1 234 ? 48.776 4.546 2.968 1.00 64.50 234 SER A CA 1
ATOM 1898 C C . SER A 1 234 ? 47.752 5.323 3.811 1.00 64.50 234 SER A C 1
ATOM 1900 O O . SER A 1 234 ? 47.124 4.760 4.710 1.00 64.50 234 SER A O 1
ATOM 1902 N N . CYS A 1 235 ? 47.480 6.586 3.458 1.00 59.75 235 CYS A N 1
ATOM 1903 C CA . CYS A 1 235 ? 46.443 7.394 4.104 1.00 59.75 235 CYS A CA 1
ATOM 1904 C C . CYS A 1 235 ? 45.021 6.843 3.894 1.00 59.75 235 CYS A C 1
ATOM 1906 O O . CYS A 1 235 ? 44.188 6.960 4.792 1.00 59.75 235 CYS A O 1
ATOM 1908 N N . ILE A 1 236 ? 44.735 6.221 2.746 1.00 62.88 236 ILE A N 1
ATOM 1909 C CA . ILE A 1 236 ? 43.432 5.589 2.483 1.00 62.88 236 ILE A CA 1
ATOM 1910 C C . ILE A 1 236 ? 43.244 4.348 3.358 1.00 62.88 236 ILE A C 1
ATOM 1912 O O . ILE A 1 236 ? 42.235 4.243 4.051 1.00 62.88 236 ILE A O 1
ATOM 1916 N N . HIS A 1 237 ? 44.239 3.458 3.414 1.00 60.53 237 HIS A N 1
ATOM 1917 C CA . HIS A 1 237 ? 44.170 2.266 4.267 1.00 60.53 237 HIS A CA 1
ATOM 1918 C C . HIS A 1 237 ? 44.067 2.618 5.764 1.00 60.53 237 HIS A C 1
ATOM 1920 O O . HIS A 1 237 ? 43.367 1.936 6.514 1.00 60.53 237 HIS A O 1
ATOM 1926 N N . ALA A 1 238 ? 44.710 3.705 6.206 1.00 58.66 238 ALA A N 1
ATOM 1927 C CA . ALA A 1 238 ? 44.588 4.195 7.579 1.00 58.66 238 ALA A CA 1
ATOM 1928 C C . ALA A 1 238 ? 43.171 4.712 7.899 1.00 58.66 238 ALA A C 1
ATOM 1930 O O . ALA A 1 238 ? 42.676 4.512 9.010 1.00 58.66 238 ALA A O 1
ATOM 1931 N N . LYS A 1 239 ? 42.494 5.332 6.924 1.00 60.75 239 LYS A N 1
ATOM 1932 C CA . LYS A 1 239 ? 41.119 5.824 7.075 1.00 60.75 239 LYS A CA 1
ATOM 1933 C C . LYS A 1 239 ? 40.091 4.690 7.095 1.00 60.75 239 LYS A C 1
ATOM 1935 O O . LYS A 1 239 ? 39.196 4.712 7.937 1.00 60.75 239 LYS A O 1
ATOM 1940 N N . ASP A 1 240 ? 40.278 3.666 6.265 1.00 54.38 240 ASP A N 1
ATOM 1941 C CA . ASP A 1 240 ? 39.430 2.466 6.256 1.00 54.38 240 ASP A CA 1
ATOM 1942 C C . ASP A 1 240 ? 39.511 1.699 7.593 1.00 54.38 240 ASP A C 1
ATOM 1944 O O . ASP A 1 240 ? 38.494 1.257 8.131 1.00 54.38 240 ASP A O 1
ATOM 1948 N N . SER A 1 241 ? 40.709 1.615 8.189 1.00 50.56 241 SER A N 1
ATOM 1949 C CA . SER A 1 241 ? 40.910 1.022 9.521 1.00 50.56 241 SER A CA 1
ATOM 1950 C C . SER A 1 241 ? 40.223 1.818 10.640 1.00 50.56 241 SER A C 1
ATOM 1952 O O . SER A 1 241 ? 39.824 1.239 11.653 1.00 50.56 241 SER A O 1
ATOM 1954 N N . TRP A 1 242 ? 40.104 3.139 10.491 1.00 54.59 242 TRP A N 1
ATOM 1955 C CA . TRP A 1 242 ? 39.458 4.009 11.474 1.00 54.59 242 TRP A CA 1
ATOM 1956 C C . TRP A 1 242 ? 37.924 3.932 11.381 1.00 54.59 242 TRP A C 1
ATOM 1958 O O . TRP A 1 242 ? 37.262 3.749 12.402 1.00 54.59 242 TRP A O 1
ATOM 1968 N N . GLU A 1 243 ? 37.354 3.926 10.170 1.00 56.03 243 GLU A N 1
ATOM 1969 C CA . GLU A 1 243 ? 35.904 3.758 9.959 1.00 56.03 243 GLU A CA 1
ATOM 1970 C C . GLU A 1 243 ? 35.397 2.372 10.405 1.00 56.03 243 GLU A C 1
ATOM 1972 O O . GLU A 1 243 ? 34.284 2.238 10.925 1.00 56.03 243 GLU A O 1
ATOM 1977 N N . GLU A 1 244 ? 36.215 1.323 10.268 1.00 60.94 244 GLU A N 1
ATOM 1978 C CA . GLU A 1 244 ? 35.860 -0.015 10.750 1.00 60.94 244 GLU A CA 1
ATOM 1979 C C . GLU A 1 244 ? 35.887 -0.124 12.289 1.00 60.94 244 GLU A C 1
ATOM 1981 O O . GLU A 1 244 ? 35.088 -0.859 12.879 1.00 60.94 244 GLU A O 1
ATOM 1986 N N . GLN A 1 245 ? 36.757 0.640 12.956 1.00 51.69 245 GLN A N 1
ATOM 1987 C CA . GLN A 1 245 ? 36.771 0.775 14.418 1.00 51.69 245 GLN A CA 1
ATOM 1988 C C . GLN A 1 245 ? 35.558 1.567 14.923 1.00 51.69 245 GLN A C 1
ATOM 1990 O O . GLN A 1 245 ? 34.959 1.201 15.935 1.00 51.69 245 GLN A O 1
ATOM 1995 N N . GLU A 1 246 ? 35.138 2.603 14.201 1.00 56.28 246 GLU A N 1
ATOM 1996 C CA . GLU A 1 246 ? 33.996 3.439 14.577 1.00 56.28 246 GLU A CA 1
ATOM 1997 C C . GLU A 1 246 ? 32.653 2.721 14.362 1.00 56.28 246 GLU A C 1
ATOM 1999 O O . GLU A 1 246 ? 31.769 2.777 15.218 1.00 56.28 246 GLU A O 1
ATOM 2004 N N . SER A 1 247 ? 32.544 1.896 13.312 1.00 55.47 247 SER A N 1
ATOM 2005 C CA . SER A 1 247 ? 31.412 0.975 13.125 1.00 55.47 247 SER A CA 1
ATOM 2006 C C . SER A 1 247 ? 31.286 -0.064 14.247 1.00 55.47 247 SER A C 1
ATOM 2008 O O . SER A 1 247 ? 30.176 -0.528 14.514 1.00 55.47 247 SER A O 1
ATOM 2010 N N . LYS A 1 248 ? 32.395 -0.460 14.888 1.00 56.50 248 LYS A N 1
ATOM 2011 C CA . LYS A 1 248 ? 32.406 -1.391 16.034 1.00 56.50 248 LYS A CA 1
ATOM 2012 C C . LYS A 1 248 ? 32.164 -0.675 17.372 1.00 56.50 248 LYS A C 1
ATOM 2014 O O . LYS A 1 248 ? 31.783 -1.328 18.339 1.00 56.50 248 LYS A O 1
ATOM 2019 N N . ARG A 1 249 ? 32.342 0.652 17.414 1.00 47.91 249 ARG A N 1
ATOM 2020 C CA . ARG A 1 249 ? 32.128 1.538 18.574 1.00 47.91 249 ARG A CA 1
ATOM 2021 C C . ARG A 1 249 ? 30.743 2.208 18.587 1.00 47.91 249 ARG A C 1
ATOM 2023 O O . ARG A 1 249 ? 30.490 3.055 19.437 1.00 47.91 249 ARG A O 1
ATOM 2030 N N . ALA A 1 250 ? 29.827 1.836 17.688 1.00 45.09 250 ALA A N 1
ATOM 2031 C CA . ALA A 1 250 ? 28.442 2.299 17.766 1.00 45.09 250 ALA A CA 1
ATOM 2032 C C . ALA A 1 250 ? 27.849 1.942 19.150 1.00 45.09 250 ALA A C 1
ATOM 2034 O O . ALA A 1 250 ? 27.966 0.786 19.575 1.00 45.09 250 ALA A O 1
ATOM 2035 N N . PRO A 1 251 ? 27.258 2.907 19.880 1.00 44.72 251 PRO A N 1
ATOM 2036 C CA . PRO A 1 251 ? 26.853 2.697 21.261 1.00 44.72 251 PRO A CA 1
ATOM 2037 C C . PRO A 1 251 ? 25.790 1.599 21.341 1.00 44.72 251 PRO A C 1
ATOM 2039 O O . PRO A 1 251 ? 24.735 1.678 20.710 1.00 44.72 251 PRO A O 1
ATOM 2042 N N . LYS A 1 252 ? 26.061 0.574 22.156 1.00 51.97 252 LYS A N 1
ATOM 2043 C CA . LYS A 1 252 ? 25.048 -0.350 22.681 1.00 51.97 252 LYS A CA 1
ATOM 2044 C C . LYS A 1 252 ? 24.176 0.395 23.701 1.00 51.97 252 LYS A C 1
ATOM 2046 O O . LYS A 1 252 ? 24.157 0.036 24.868 1.00 51.97 252 LYS A O 1
ATOM 2051 N N . GLU A 1 253 ? 23.476 1.440 23.282 1.00 49.56 253 GLU A N 1
ATOM 2052 C CA . GLU A 1 253 ? 22.463 2.092 24.110 1.00 49.56 253 GLU A CA 1
ATOM 2053 C C . GLU A 1 253 ? 21.106 1.994 23.429 1.00 49.56 253 GLU A C 1
ATOM 2055 O O . GLU A 1 253 ? 20.822 2.689 22.459 1.00 49.56 253 GLU A O 1
ATOM 2060 N N . LEU A 1 254 ? 20.318 1.038 23.923 1.00 46.62 254 LEU A N 1
ATOM 2061 C CA . LEU A 1 254 ? 18.868 1.081 24.165 1.00 46.62 254 LEU A CA 1
ATOM 2062 C C . LEU A 1 254 ? 18.380 -0.363 24.343 1.00 46.62 254 LEU A C 1
ATOM 2064 O O . LEU A 1 254 ? 17.621 -0.917 23.547 1.00 46.62 254 LEU A O 1
ATOM 2068 N N . GLN A 1 255 ? 18.890 -0.990 25.401 1.00 43.19 255 GLN A N 1
ATOM 2069 C CA . GLN A 1 255 ? 18.196 -2.053 26.115 1.00 43.19 255 GLN A CA 1
ATOM 2070 C C . GLN A 1 255 ? 18.136 -1.629 27.579 1.00 43.19 255 GLN A C 1
ATOM 2072 O O . GLN A 1 255 ? 19.009 -1.971 28.369 1.00 43.19 255 GLN A O 1
ATOM 2077 N N . HIS A 1 256 ? 17.130 -0.819 27.888 1.00 38.06 256 HIS A N 1
ATOM 2078 C CA . HIS A 1 256 ? 16.523 -0.724 29.205 1.00 38.06 256 HIS A CA 1
ATOM 2079 C C . HIS A 1 256 ? 15.049 -0.369 29.030 1.00 38.06 256 HIS A C 1
ATOM 2081 O O . HIS A 1 256 ? 14.743 0.384 28.072 1.00 38.06 256 HIS A O 1
#

Sequence (256 aa):
LIPFACLLFILLLKIMKTLSKMSRRRVVAEDGKWYIPPSQRSDGTWRPAVQVKPGYIPSEELPKYVCKGRREADERSRYPVGLPDELKSTNSKPMNTQRQSLASIMEKIEKQKFNSGVSEMPLPPSPKTEDLDAMKKKLKNLRKKLRDVHALERKIQSGELTKIEKTQKQKLEMRSTFEDQIKQLERDIGGLSIKQSLFVTKVHFILTAILCRKFYTLNYRSAGAVEEFKIWISCIHAKDSWEEQESKRAPKELQH

pLDDT: mean 71.36, std 15.95, range [33.09, 95.31]

Foldseek 3Di:
DPPVVVVVVVVVVVVVVVVVVPQADWDQDPVRWTKRCWDADPVRDIDHIDTDDPDDPDPLNPPDDDDPVVVVVVVCVVDDPPDDPVPPDPPDDDPPPPVVVVVVVVVVVVVVPPPPDDDDDDDDDPDDDVVLVVLVVLLVVLVVLLVVLVVVVVCVVVVVCPDQDPVNVVSNVCNVVSVVSNVVSVCVNVVSVVVVVVVVVVVVVVVVVVVVVVVCVVPDPDPDCPVVVVVVVVVVVVVVVVVVVVVVVDDPPDDD

Radius of gyration: 32.65 Å; chains: 1; bounding box: 95×40×79 Å

Secondary structure (DSSP, 8-state):
---HHHHHHHHHHHHHHHHHTT----EE-TTS-EEEPPEE-TTSPEEPPEEE-TT---TTTSPPP--HHHHHHHHHHHS-TT--GGGS-TT-----SSHHHHHHHHHHHHTTSS-------------SHHHHHHHHHHHHHHHHHHHHHHHHHHHHHTTS-SS--HHHHHHHHTHHHHHHHHHHHHHHHHHHHHHHHHHHHHHHHHHHHHHHHHHHHHH--STT-HHHHHHHHHHHHHHHHHHHHHHH-S------

InterPro domains:
  IPR015362 WIBG, Mago-binding [PF09282] (32-58)
  IPR015362 WIBG, Mago-binding [SM01273] (32-58)
  IPR036348 WIBG, N-terminal domain superfamily [SSF101931] (28-58)
  IPR039333 Partner of Y14 and mago [PTHR22959] (29-103)